Protein AF-0000000072757453 (afdb_homodimer)

InterPro domains:
  IPR029068 Glyoxalase/Bleomycin resistance protein/Dihydroxybiphenyl dioxygenase [G3DSA:3.10.180.10] (38-145)
  IPR029068 Glyoxalase/Bleomycin resistance protein/Dihydroxybiphenyl dioxygenase [SSF54593] (41-144)
  IPR050383 Glyoxalase I/Fosfomycin Resistance Protein Families [PTHR21366] (39-145)

pLDDT: mean 74.34, std 18.68, range [25.33, 95.44]

Sequence (328 aa):
ISYKRDEFQLWENKGKFGFCSQLSYLHLYPSGRRKRIKKQLKDTTTFYSKILGMEVMTFEGDQKALCFGDQKFKLHKVGKESAPKATHLVPGSLDICLITKMHLEEMVQCLKAPLSLGFSRTGAKGPIMSIYLRDPDGNLTEVSQLYLLMMEVRFITSVVSHSVISYKRDEFQLWENKGKFGFCSQLSYLHLYPSGRRKRIKKQLKDTTTFYSKILGMEVMTFEGDQKALCFGDQKFKLHKVGKESAPKATHLVPGSLDICLITKMHLEEMVQCLKAPLSLGFSRTGAKGPIMSIYLRDPDGNLTEVSQLYLLMMEVRFITSVVSHSV

Secondary structure (DSSP, 8-state):
----HHHHHHHHTSPP---EEEEEEEEE-----GGGHHHHHHHHHHIIIIIT-PEEEE-GGG-EEEEETTEEEEE--TT-PPSS--S---TT--EEEEEESS-HHHHHHHH-STT---EEEEETTEEEEEEEEE-TT--EEEEEE-HHHHHHHHHHHHHHHHT-/----HHHHHHHHTSPP---EEEEEEEEE-----GGGHHHHHHHHHHIIIIIT-PEEEE-GGG-EEEEETTEEEEE--TT-PPSS--S---TT--EEEEEESS-HHHHHHHH-GGGEEEEEEEETTEEEEEEEEE-TT--EEEEEE-HHHHHHHHHHHHHHHHT-

Radius of gyration: 20.82 Å; Cα contacts (8 Å, |Δi|>4): 670; chains: 2; bounding box: 44×66×63 Å

Solvent-accessible surface area (backbone atoms only — not comparable to full-atom values): 17345 Å² total; per-residue (Å²): 130,76,75,56,71,68,57,57,60,60,42,69,78,42,74,64,60,28,41,32,41,41,70,38,35,37,60,40,44,49,47,58,56,84,89,40,30,63,57,36,46,51,49,41,51,44,47,44,27,25,54,31,34,26,42,82,43,74,47,82,92,75,36,37,31,40,36,31,70,81,29,32,38,38,51,39,58,71,91,72,72,64,86,85,65,29,72,37,83,54,49,13,39,49,36,37,31,31,34,25,80,40,58,61,68,57,47,50,60,70,50,75,52,82,52,53,79,46,73,48,66,70,32,98,93,43,72,14,53,26,37,28,34,62,50,89,52,30,24,25,38,33,43,28,30,62,52,70,58,49,54,51,49,45,45,47,47,50,50,52,56,64,67,103,131,76,74,57,71,68,57,58,60,62,41,70,78,42,73,62,59,27,43,33,42,41,70,39,34,35,60,40,43,50,47,60,56,84,90,42,30,64,58,35,45,51,49,41,50,46,47,43,25,25,54,30,35,25,43,81,43,76,47,84,93,74,35,37,30,41,36,30,69,81,29,32,37,39,50,40,58,71,91,72,72,63,83,85,63,26,71,37,81,55,48,13,39,48,34,37,30,32,33,28,79,42,58,61,69,58,48,48,64,69,59,54,66,78,55,50,79,47,72,48,52,78,33,97,93,42,72,16,52,24,37,29,34,62,50,89,53,31,23,24,40,33,42,27,30,61,51,68,58,50,53,52,48,46,47,48,48,51,52,52,56,65,69,104

Nearest PDB structures (foldseek):
  3zw5-assembly1_B  TM=8.388E-01  e=2.416E-16  Homo sapiens
  3zw5-assembly1_A  TM=7.946E-01  e=1.645E-16  Homo sapiens
  3ey7-assembly1_B  TM=8.283E-01  e=4.592E-15  Vibrio cholerae
  3hnq-assembly1_A  TM=8.708E-01  e=2.939E-14  Salmonella enterica subsp. enterica serovar Typhimurium
  3ey8-assembly1_A  TM=8.177E-01  e=2.275E-14  Vibrio cholerae

Organism: Moschus moschiferus (NCBI:txid68415)

Foldseek 3Di:
DPPPPVVVVVCVPPDDDPPDDDAAEEEAEFDDDPVCRVVSVVQQCCCCCVLVNWDWDADPPRWIWTDDDRHIYTYDYPPPDDPDDDPDDAHQPAEEEEEDLDDVVVSCVVCVDPQWPDWAQDDPVGGWTWTWGAGPRNHIYIYTYDVVSVVVVCCVVVVVVVVD/DPPDPVVVVVCVPPDDDPPDDDAQEEEAEFDDDPVCRVVSVVQQCCCCCVLVNWDWDADPPRWIWTDDDRHIYTYDYPPPDDPDDDPDDAHQPAEEEEEDLDDVVVSCVVVPPPQWPDWAQDDPVGGWTWTWGAGPRNHIYIYTYDVVSVVVVCCVVVVVVVVD

Structure (mmCIF, N/CA/C/O backbone):
data_AF-0000000072757453-model_v1
#
loop_
_entity.id
_entity.type
_entity.pdbx_description
1 polymer 'Glyoxalase domain-containing protein 5'
#
loop_
_atom_site.group_PDB
_atom_site.id
_atom_site.type_symbol
_atom_site.label_atom_id
_atom_site.label_alt_id
_atom_site.label_comp_id
_atom_site.label_asym_id
_atom_site.label_entity_id
_atom_site.label_seq_id
_atom_site.pdbx_PDB_ins_code
_atom_site.Cartn_x
_atom_site.Cartn_y
_atom_site.Cartn_z
_atom_site.occupancy
_atom_site.B_iso_or_equiv
_atom_site.auth_seq_id
_atom_site.auth_comp_id
_atom_site.auth_asym_id
_atom_site.auth_atom_id
_atom_site.pdbx_PDB_model_num
ATOM 1 N N . ILE A 1 1 ? -9.938 19.188 -4.703 1 31.17 1 ILE A N 1
ATOM 2 C CA . ILE A 1 1 ? -9.555 20.203 -3.729 1 31.17 1 ILE A CA 1
ATOM 3 C C . ILE A 1 1 ? -8.031 20.281 -3.625 1 31.17 1 ILE A C 1
ATOM 5 O O . ILE A 1 1 ? -7.379 19.281 -3.297 1 31.17 1 ILE A O 1
ATOM 9 N N . SER A 1 2 ? -7.543 21.031 -4.488 1 34.59 2 SER A N 1
ATOM 10 C CA . SER A 1 2 ? -6.133 21.406 -4.469 1 34.59 2 SER A CA 1
ATOM 11 C C . SER A 1 2 ? -5.695 21.844 -3.076 1 34.59 2 SER A C 1
ATOM 13 O O . SER A 1 2 ? -6.363 22.672 -2.441 1 34.59 2 SER A O 1
ATOM 15 N N . TYR A 1 3 ? -5.055 21.016 -2.439 1 44.88 3 TYR A N 1
ATOM 16 C CA . TYR A 1 3 ? -4.492 21.453 -1.164 1 44.88 3 TYR A CA 1
ATOM 17 C C . TYR A 1 3 ? -3.898 22.844 -1.272 1 44.88 3 TYR A C 1
ATOM 19 O O . TYR A 1 3 ? -3.072 23.109 -2.15 1 44.88 3 TYR A O 1
ATOM 27 N N . LYS A 1 4 ? -4.707 23.75 -0.893 1 47.94 4 LYS A N 1
ATOM 28 C CA . LYS A 1 4 ? -4.082 25.062 -0.868 1 47.94 4 LYS A CA 1
ATOM 29 C C . LYS A 1 4 ? -2.807 25.047 -0.029 1 47.94 4 LYS A C 1
ATOM 31 O O . LYS A 1 4 ? -2.768 24.438 1.04 1 47.94 4 LYS A O 1
ATOM 36 N N . ARG A 1 5 ? -1.707 25.188 -0.605 1 49.06 5 ARG A N 1
ATOM 37 C CA . ARG A 1 5 ? -0.348 25.359 -0.103 1 49.06 5 ARG A CA 1
ATOM 38 C C . ARG A 1 5 ? -0.357 25.938 1.306 1 49.06 5 ARG A C 1
ATOM 40 O O . ARG A 1 5 ? 0.428 25.531 2.16 1 49.06 5 ARG A O 1
ATOM 47 N N . ASP A 1 6 ? -1.32 26.766 1.587 1 53.25 6 ASP A N 1
ATOM 48 C CA . ASP A 1 6 ? -1.337 27.547 2.82 1 53.25 6 ASP A CA 1
ATOM 49 C C . ASP A 1 6 ? -1.717 26.672 4.016 1 53.25 6 ASP A C 1
ATOM 51 O O . ASP A 1 6 ? -1.22 26.891 5.125 1 53.25 6 ASP A O 1
ATOM 55 N N . GLU A 1 7 ? -2.307 25.578 3.715 1 57.78 7 GLU A N 1
ATOM 56 C CA . GLU A 1 7 ? -2.797 24.797 4.84 1 57.78 7 GLU A CA 1
ATOM 57 C C . GLU A 1 7 ? -1.699 23.891 5.406 1 57.78 7 GLU A C 1
ATOM 59 O O . GLU A 1 7 ? -1.615 23.703 6.621 1 57.78 7 GLU A O 1
ATOM 64 N N . PHE A 1 8 ? -0.844 23.469 4.57 1 60.25 8 PHE A N 1
ATOM 65 C CA . PHE A 1 8 ? 0.207 22.609 5.094 1 60.25 8 PHE A CA 1
ATOM 66 C C . PHE A 1 8 ? 1.197 23.406 5.934 1 60.25 8 PHE A C 1
ATOM 68 O O . PHE A 1 8 ? 1.779 22.875 6.883 1 60.25 8 PHE A O 1
ATOM 75 N N . GLN A 1 9 ? 1.306 24.688 5.547 1 59.12 9 GLN A N 1
ATOM 76 C CA . GLN A 1 9 ? 2.174 25.531 6.348 1 59.12 9 GLN A CA 1
ATOM 77 C C . GLN A 1 9 ? 1.681 25.625 7.789 1 59.12 9 GLN A C 1
ATOM 79 O O . GLN A 1 9 ? 2.482 25.734 8.719 1 59.12 9 GLN A O 1
ATOM 84 N N . LEU A 1 10 ? 0.375 25.516 7.887 1 64 10 LEU A N 1
ATOM 85 C CA . LEU A 1 10 ? -0.205 25.578 9.227 1 64 10 LEU A CA 1
ATOM 86 C C . LEU A 1 10 ? 0.199 24.375 10.055 1 64 10 LEU A C 1
ATOM 88 O O . LEU A 1 10 ? 0.377 24.469 11.266 1 64 10 LEU A O 1
ATOM 92 N N . TRP A 1 11 ? 0.557 23.266 9.32 1 66.25 11 TRP A N 1
ATOM 93 C CA . TRP A 1 11 ? 0.827 22.062 10.094 1 66.25 11 TRP A CA 1
ATOM 94 C C . TRP A 1 11 ? 2.314 21.938 10.406 1 66.25 11 TRP A C 1
ATOM 96 O O . TRP A 1 11 ? 2.705 21.203 11.32 1 66.25 11 TRP A O 1
ATOM 106 N N . GLU A 1 12 ? 3.025 22.625 9.711 1 65.69 12 GLU A N 1
ATOM 107 C CA . GLU A 1 12 ? 4.465 22.562 9.945 1 65.69 12 GLU A CA 1
ATOM 108 C C . GLU A 1 12 ? 4.812 22.969 11.367 1 65.69 12 GLU A C 1
ATOM 110 O O . GLU A 1 12 ? 5.738 22.422 11.969 1 65.69 12 GLU A O 1
ATOM 115 N N . ASN A 1 13 ? 3.975 23.812 11.844 1 66.25 13 ASN A N 1
ATOM 116 C CA . ASN A 1 13 ? 4.293 24.359 13.164 1 66.25 13 ASN A CA 1
ATOM 117 C C . ASN A 1 13 ? 3.459 23.688 14.258 1 66.25 13 ASN A C 1
ATOM 119 O O . ASN A 1 13 ? 3.545 24.078 15.422 1 66.25 13 ASN A O 1
ATOM 123 N N . LYS A 1 14 ? 2.738 22.688 13.75 1 68.38 14 LYS A N 1
ATOM 124 C CA . LYS A 1 14 ? 1.903 22 14.727 1 68.38 14 LYS A CA 1
ATOM 125 C C . LYS A 1 14 ? 2.549 20.688 15.172 1 68.38 14 LYS A C 1
ATOM 127 O O . LYS A 1 14 ? 3.428 20.156 14.492 1 68.38 14 LYS A O 1
ATOM 132 N N . GLY A 1 15 ? 2.312 20.203 16.422 1 70.44 15 GLY A N 1
ATOM 133 C CA . GLY A 1 15 ? 2.773 18.906 16.906 1 70.44 15 GLY A CA 1
ATOM 134 C C . GLY A 1 15 ? 2.166 17.734 16.156 1 70.44 15 GLY A C 1
ATOM 135 O O . GLY A 1 15 ? 1.193 17.906 15.422 1 70.44 15 GLY A O 1
ATOM 136 N N . LYS A 1 16 ? 2.775 16.641 16.188 1 74.75 16 LYS A N 1
ATOM 137 C CA . LYS A 1 16 ? 2.256 15.414 15.602 1 74.75 16 LYS A CA 1
ATOM 138 C C . LYS A 1 16 ? 0.967 14.977 16.281 1 74.75 16 LYS A C 1
ATOM 140 O O . LYS A 1 16 ? 0.833 15.102 17.5 1 74.75 16 LYS A O 1
ATOM 145 N N . PHE A 1 17 ? -0.046 14.547 15.406 1 68.38 17 PHE A N 1
ATOM 146 C CA . PHE A 1 17 ? -1.248 14.125 16.109 1 68.38 17 PHE A CA 1
ATOM 147 C C . PHE A 1 17 ? -1.782 12.812 15.547 1 68.38 17 PHE A C 1
ATOM 149 O O . PHE A 1 17 ? -2.484 12.07 16.234 1 68.38 17 PHE A O 1
ATOM 156 N N . GLY A 1 18 ? -1.647 12.336 14.188 1 74.62 18 GLY A N 1
ATOM 157 C CA . GLY A 1 18 ? -2.322 11.188 13.609 1 74.62 18 GLY A CA 1
ATOM 158 C C . GLY A 1 18 ? -1.656 9.867 13.961 1 74.62 18 GLY A C 1
ATOM 159 O O . GLY A 1 18 ? -2.082 8.805 13.492 1 74.62 18 GLY A O 1
ATOM 160 N N . PHE A 1 19 ? -1.226 9.516 15.023 1 83.06 19 PHE A N 1
ATOM 161 C CA . PHE A 1 19 ? -0.485 8.352 15.492 1 83.06 19 PHE A CA 1
ATOM 162 C C . PHE A 1 19 ? -0.922 7.098 14.75 1 83.06 19 PHE A C 1
ATOM 164 O O . PHE A 1 19 ? -1.331 6.113 15.367 1 83.06 19 PHE A O 1
ATOM 171 N N . CYS A 1 20 ? -0.83 7.164 13.453 1 86.5 20 CYS A N 1
ATOM 172 C CA . CYS A 1 20 ? -1.126 5.961 12.68 1 86.5 20 CYS A CA 1
ATOM 173 C C . CYS A 1 20 ? -0.062 4.895 12.906 1 86.5 20 CYS A C 1
ATOM 175 O O . CYS A 1 20 ? 1.135 5.184 12.867 1 86.5 20 CYS A O 1
ATOM 177 N N . SER A 1 21 ? -0.575 3.646 13.117 1 85.25 21 SER A N 1
ATOM 178 C CA . SER A 1 21 ? 0.378 2.643 13.578 1 85.25 21 SER A CA 1
ATOM 179 C C . SER A 1 21 ? 0.338 1.398 12.695 1 85.25 21 SER A C 1
ATOM 181 O O . SER A 1 21 ? 1.196 0.521 12.812 1 85.25 21 SER A 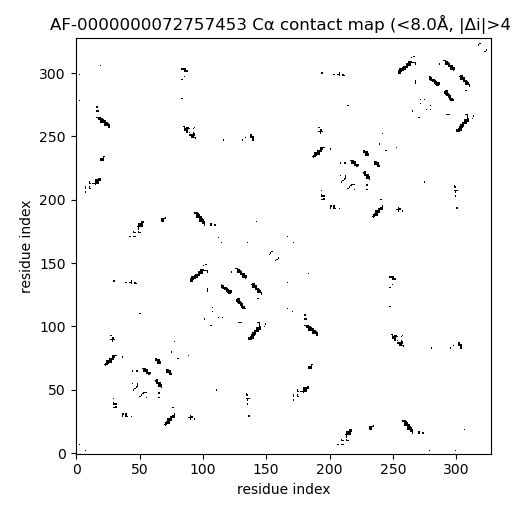O 1
ATOM 183 N N . GLN A 1 22 ? -0.682 1.332 11.82 1 86.75 22 GLN A N 1
ATOM 184 C CA . GLN A 1 22 ? -0.806 0.101 11.047 1 86.75 22 GLN A CA 1
ATOM 185 C C . GLN A 1 22 ? -1.565 0.342 9.75 1 86.75 22 GLN A C 1
ATOM 187 O O . GLN A 1 22 ? -2.559 1.071 9.727 1 86.75 22 GLN A O 1
ATOM 192 N N . LEU A 1 23 ? -1.021 -0.212 8.734 1 89.19 23 LEU A N 1
ATOM 193 C CA . LEU A 1 23 ? -1.803 -0.292 7.5 1 89.19 23 LEU A CA 1
ATOM 194 C C . LEU A 1 23 ? -2.848 -1.398 7.59 1 89.19 23 LEU A C 1
ATOM 196 O O . LEU A 1 23 ? -2.512 -2.555 7.863 1 89.19 23 LEU A O 1
ATOM 200 N N . SER A 1 24 ? -4.082 -1.042 7.438 1 86.69 24 SER A N 1
ATOM 201 C CA . SER A 1 24 ? -5.164 -2.018 7.508 1 86.69 24 SER A CA 1
ATOM 202 C C . SER A 1 24 ? -5.445 -2.637 6.145 1 86.69 24 SER A C 1
ATOM 204 O O . SER A 1 24 ? -5.484 -3.861 6.008 1 86.69 24 SER A O 1
ATOM 206 N N . TYR A 1 25 ? -5.656 -1.779 5.23 1 90.75 25 TYR A N 1
ATOM 207 C CA . TYR A 1 25 ? -5.848 -2.334 3.895 1 90.75 25 TYR A CA 1
ATOM 208 C C . TYR A 1 25 ? -5.422 -1.336 2.824 1 90.75 25 TYR A C 1
ATOM 210 O O . TYR A 1 25 ? -5.246 -0.149 3.107 1 90.75 25 TYR A O 1
ATOM 218 N N . LEU A 1 26 ? -5.105 -1.833 1.63 1 92.69 26 LEU A N 1
ATOM 219 C CA . LEU A 1 26 ? -4.914 -1.034 0.424 1 92.69 26 LEU A CA 1
ATOM 220 C C . LEU A 1 26 ? -5.781 -1.556 -0.716 1 92.69 26 LEU A C 1
ATOM 222 O O . LEU A 1 26 ? -6.199 -2.715 -0.703 1 92.69 26 LEU A O 1
ATOM 226 N N . HIS A 1 27 ? -6.121 -0.622 -1.606 1 90.06 27 HIS A N 1
ATOM 227 C CA . HIS A 1 27 ? -6.945 -0.989 -2.752 1 90.06 27 HIS A CA 1
ATOM 228 C C . HIS A 1 27 ? -6.086 -1.396 -3.943 1 90.06 27 HIS A C 1
ATOM 230 O O . HIS A 1 27 ? -5.117 -0.708 -4.281 1 90.06 27 HIS A O 1
ATOM 236 N N . LEU A 1 28 ? -6.379 -2.533 -4.48 1 91.19 28 LEU A N 1
ATOM 237 C CA . LEU A 1 28 ? -5.812 -3.004 -5.738 1 91.19 28 LEU A CA 1
ATOM 238 C C . LEU A 1 28 ? -6.832 -2.908 -6.863 1 91.19 28 LEU A C 1
ATOM 240 O O . LEU A 1 28 ? -8.008 -3.242 -6.676 1 91.19 28 LEU A O 1
ATOM 244 N N . TYR A 1 29 ? -6.367 -2.449 -8.023 1 85.88 29 TYR A N 1
ATOM 245 C CA . TYR A 1 29 ? -7.254 -2.254 -9.164 1 85.88 29 TYR A CA 1
ATOM 246 C C . TYR A 1 29 ? -6.863 -3.168 -10.32 1 85.88 29 TYR A C 1
ATOM 248 O O . TYR A 1 29 ? -6.016 -2.812 -11.141 1 85.88 29 TYR A O 1
ATOM 256 N N . PRO A 1 30 ? -7.48 -4.348 -10.375 1 80.88 30 PRO A N 1
ATOM 257 C CA . PRO A 1 30 ? -7.215 -5.199 -11.539 1 80.88 30 PRO A CA 1
ATOM 258 C C . PRO A 1 30 ? -7.684 -4.566 -12.844 1 80.88 30 PRO A C 1
ATOM 260 O O . PRO A 1 30 ? -8.727 -3.904 -12.875 1 80.88 30 PRO A O 1
ATOM 263 N N . SER A 1 31 ? -6.84 -4.766 -13.789 1 72.44 31 SER A N 1
ATOM 264 C CA . SER A 1 31 ? -7.125 -4.195 -15.102 1 72.44 31 SER A CA 1
ATOM 265 C C . SER A 1 31 ? -8.188 -5.008 -15.836 1 72.44 31 SER A C 1
ATOM 267 O O . SER A 1 31 ? -8.562 -6.094 -15.391 1 72.44 31 SER A O 1
ATOM 269 N N . GLY A 1 32 ? -8.742 -4.426 -16.906 1 67.44 32 GLY A N 1
ATOM 270 C CA . GLY A 1 32 ? -9.531 -5.242 -17.812 1 67.44 32 GLY A CA 1
ATOM 271 C C . GLY A 1 32 ? -10.75 -4.523 -18.359 1 67.44 32 GLY A C 1
ATOM 272 O O . GLY A 1 32 ? -11.391 -3.746 -17.641 1 67.44 32 GLY A O 1
ATOM 273 N N . ARG A 1 33 ? -10.773 -4.582 -19.578 1 62.69 33 ARG A N 1
ATOM 274 C CA . ARG A 1 33 ? -12.016 -4.176 -20.219 1 62.69 33 ARG A CA 1
ATOM 275 C C . ARG A 1 33 ? -13.18 -5.062 -19.781 1 62.69 33 ARG A C 1
ATOM 277 O O . ARG A 1 33 ? -12.969 -6.184 -19.328 1 62.69 33 ARG A O 1
ATOM 284 N N . ARG A 1 34 ? -14.289 -4.527 -19.875 1 60.25 34 ARG A N 1
ATOM 285 C CA . ARG A 1 34 ? -15.547 -5.168 -19.516 1 60.25 34 ARG A CA 1
ATOM 286 C C . ARG A 1 34 ? -15.477 -6.676 -19.703 1 60.25 34 ARG A C 1
ATOM 288 O O . ARG A 1 34 ? -15.75 -7.438 -18.766 1 60.25 34 ARG A O 1
ATOM 295 N N . LYS A 1 35 ? -15.047 -7.156 -20.859 1 63.53 35 LYS A N 1
ATOM 296 C CA . LYS A 1 35 ? -15.18 -8.578 -21.156 1 63.53 35 LYS A CA 1
ATOM 297 C C . LYS A 1 35 ? -14.039 -9.383 -20.531 1 63.53 35 LYS A C 1
ATOM 299 O O . LYS A 1 35 ? -14.172 -10.586 -20.312 1 63.53 35 LYS A O 1
ATOM 304 N N . ARG A 1 36 ? -12.977 -8.734 -20.016 1 76.5 36 ARG A N 1
ATOM 305 C CA . ARG A 1 36 ? -11.805 -9.461 -19.531 1 76.5 36 ARG A CA 1
ATOM 306 C C . ARG A 1 36 ? -11.594 -9.25 -18.047 1 76.5 36 ARG A C 1
ATOM 308 O O . ARG A 1 36 ? -10.695 -9.844 -17.438 1 76.5 36 ARG A O 1
ATOM 315 N N . ILE A 1 37 ? -12.562 -8.5 -17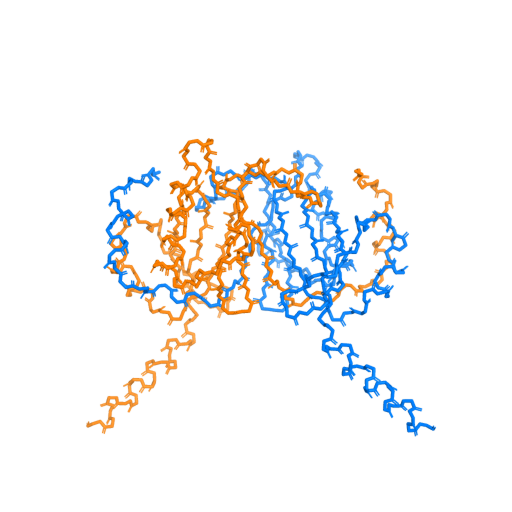.469 1 76.56 37 ILE A N 1
ATOM 316 C CA . ILE A 1 37 ? -12.367 -8.125 -16.062 1 76.56 37 ILE A CA 1
ATOM 317 C C . ILE A 1 37 ? -12.484 -9.359 -15.18 1 76.56 37 ILE A C 1
ATOM 319 O O . ILE A 1 37 ? -11.742 -9.508 -14.203 1 76.56 37 ILE A O 1
ATOM 323 N N . LYS A 1 38 ? -13.367 -10.211 -15.547 1 78.62 38 LYS A N 1
ATOM 324 C CA . LYS A 1 38 ? -13.547 -11.422 -14.75 1 78.62 38 LYS A CA 1
ATOM 325 C C . LYS A 1 38 ? -12.297 -12.297 -14.789 1 78.62 38 LYS A C 1
ATOM 327 O O . LYS A 1 38 ? -11.867 -12.82 -13.766 1 78.62 38 LYS A O 1
ATOM 332 N N . LYS A 1 39 ? -11.828 -12.43 -15.93 1 80.56 39 LYS A N 1
ATOM 333 C CA . LYS A 1 39 ? -10.617 -13.227 -16.078 1 80.56 39 LYS A CA 1
ATOM 334 C C . LYS A 1 39 ? -9.445 -12.578 -15.344 1 80.56 39 LYS A C 1
ATOM 336 O O . LYS A 1 39 ? -8.648 -13.266 -14.703 1 80.56 39 LYS A O 1
ATOM 341 N N . GLN A 1 40 ? -9.398 -1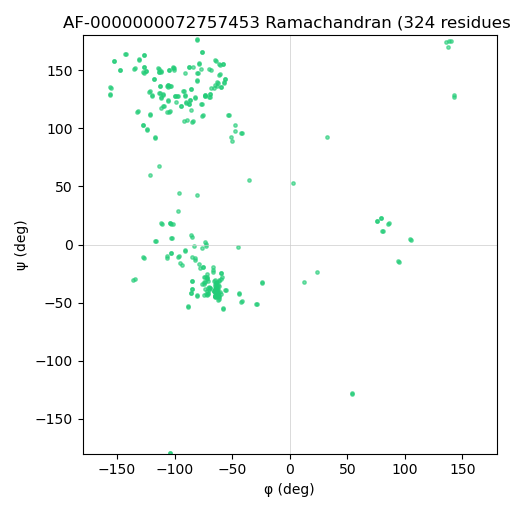1.32 -15.422 1 85.62 40 GLN A N 1
ATOM 342 C CA . GLN A 1 40 ? -8.32 -10.609 -14.742 1 85.62 40 GLN A CA 1
ATOM 343 C C . GLN A 1 40 ? -8.422 -10.766 -13.234 1 85.62 40 GLN A C 1
ATOM 345 O O . GLN A 1 40 ? -7.41 -10.961 -12.555 1 85.62 40 GLN A O 1
ATOM 350 N N . LEU A 1 41 ? -9.641 -10.742 -12.812 1 88.44 41 LEU A N 1
ATOM 351 C CA . LEU A 1 41 ? -9.859 -10.922 -11.375 1 88.44 41 LEU A CA 1
ATOM 352 C C . LEU A 1 41 ? -9.461 -12.32 -10.938 1 88.44 41 LEU A C 1
ATOM 354 O O . LEU A 1 41 ? -8.859 -12.5 -9.875 1 88.44 41 LEU A O 1
ATOM 358 N N . LYS A 1 42 ? -9.773 -13.25 -11.742 1 87.5 42 LYS A N 1
ATOM 359 C CA . LYS A 1 42 ? -9.398 -14.633 -11.445 1 87.5 42 LYS A CA 1
ATOM 360 C C . LYS A 1 42 ? -7.879 -14.797 -11.438 1 87.5 42 LYS A C 1
ATOM 362 O O . LYS A 1 42 ? -7.324 -15.453 -10.555 1 87.5 42 LYS A O 1
ATOM 367 N N . ASP A 1 43 ? -7.238 -14.258 -12.367 1 88.19 43 ASP A N 1
ATOM 368 C CA . ASP A 1 43 ? -5.781 -14.32 -12.43 1 88.19 43 ASP A CA 1
ATOM 369 C C . ASP A 1 43 ? -5.148 -13.656 -11.211 1 88.19 43 ASP A C 1
ATOM 371 O O . ASP A 1 43 ? -4.199 -14.188 -10.633 1 88.19 43 ASP A O 1
ATOM 375 N N . THR A 1 44 ? -5.664 -12.539 -10.898 1 91.31 44 THR A N 1
ATOM 376 C CA . THR A 1 44 ? -5.152 -11.805 -9.742 1 91.31 44 THR A CA 1
ATOM 377 C C . THR A 1 44 ? -5.34 -12.609 -8.461 1 91.31 44 THR A C 1
ATOM 379 O O . THR A 1 44 ? -4.398 -12.773 -7.684 1 91.31 44 THR A O 1
ATOM 382 N N . THR A 1 45 ? -6.504 -13.141 -8.273 1 91.94 45 THR A N 1
ATOM 383 C CA . THR A 1 45 ? -6.773 -13.898 -7.055 1 91.94 45 THR A CA 1
ATOM 384 C C . THR A 1 45 ? -5.914 -15.156 -7.004 1 91.94 45 THR A C 1
ATOM 386 O O . THR A 1 45 ? -5.438 -15.547 -5.934 1 91.94 45 THR A O 1
ATOM 389 N N . THR A 1 46 ? -5.676 -15.773 -8.102 1 88.25 46 THR A N 1
ATOM 390 C CA . THR A 1 46 ? -4.828 -16.953 -8.164 1 88.25 46 THR A CA 1
ATOM 391 C C . THR A 1 46 ? -3.389 -16.609 -7.797 1 88.25 46 THR A C 1
ATOM 393 O O . THR A 1 46 ? -2.76 -17.312 -7 1 88.25 46 THR A O 1
ATOM 396 N N . PHE A 1 47 ? -2.91 -15.578 -8.297 1 88.88 47 PHE A N 1
ATOM 397 C CA . PHE A 1 47 ? -1.554 -15.133 -8.008 1 88.88 47 PHE A CA 1
ATOM 398 C C . PHE A 1 47 ? -1.361 -14.914 -6.512 1 88.88 47 PHE A C 1
ATOM 400 O O . PHE A 1 47 ? -0.447 -15.477 -5.91 1 88.88 47 PHE A O 1
ATOM 407 N N . TYR A 1 48 ? -2.176 -14.125 -5.961 1 93.75 48 TYR A N 1
ATOM 408 C CA . TYR A 1 48 ? -1.974 -13.719 -4.574 1 93.75 48 TYR A CA 1
ATOM 409 C C . TYR A 1 48 ? -2.318 -14.852 -3.617 1 93.75 48 TYR A C 1
ATOM 411 O O . TYR A 1 48 ? -1.706 -14.984 -2.555 1 93.75 48 TYR A O 1
ATOM 419 N N . SER A 1 49 ? -3.297 -15.695 -3.971 1 92.38 49 SER A N 1
ATOM 420 C CA . SER A 1 49 ? -3.678 -16.781 -3.068 1 92.38 49 SER A CA 1
ATOM 421 C C . SER A 1 49 ? -2.723 -17.969 -3.189 1 92.38 49 SER A C 1
ATOM 423 O O . SER A 1 49 ? -2.23 -18.469 -2.182 1 92.38 49 SER A O 1
ATOM 425 N N . LYS A 1 50 ? -2.371 -18.344 -4.395 1 88.38 50 LYS A N 1
ATOM 426 C CA . LYS A 1 50 ? -1.582 -19.562 -4.59 1 88.38 50 LYS A CA 1
ATOM 427 C C . LYS A 1 50 ? -0.09 -19.266 -4.438 1 88.38 50 LYS A C 1
ATOM 429 O O . LYS A 1 50 ? 0.626 -20.016 -3.77 1 88.38 50 LYS A O 1
ATOM 434 N N . ILE A 1 51 ? 0.327 -18.219 -4.961 1 85.56 51 ILE A N 1
ATOM 435 C CA . ILE A 1 51 ? 1.758 -17.938 -4.969 1 85.56 51 ILE A CA 1
ATOM 436 C C . ILE A 1 51 ? 2.158 -17.266 -3.656 1 85.56 51 ILE A C 1
ATOM 438 O O . ILE A 1 51 ? 3.207 -17.578 -3.09 1 85.56 51 ILE A O 1
ATOM 442 N N . LEU A 1 52 ? 1.31 -16.406 -3.178 1 91 52 LEU A N 1
ATOM 443 C CA . LEU A 1 52 ? 1.722 -15.625 -2.018 1 91 52 LEU A CA 1
ATOM 444 C C . LEU A 1 52 ? 1.006 -16.094 -0.758 1 91 52 LEU A C 1
ATOM 446 O O . LEU A 1 52 ? 1.318 -15.648 0.347 1 91 52 LEU A O 1
ATOM 450 N N . GLY A 1 53 ? 0.014 -16.938 -0.895 1 91.75 53 GLY A N 1
ATOM 451 C CA . GLY A 1 53 ? -0.584 -17.625 0.24 1 91.75 53 GLY A CA 1
ATOM 452 C C . GLY A 1 53 ? -1.665 -16.812 0.926 1 91.75 53 GLY A C 1
ATOM 453 O O . GLY A 1 53 ? -2.027 -17.094 2.07 1 91.75 53 GLY A O 1
ATOM 454 N N . MET A 1 54 ? -2.191 -15.812 0.283 1 93.25 54 MET A N 1
ATOM 455 C CA . MET A 1 54 ? -3.238 -14.992 0.886 1 93.25 54 MET A CA 1
ATOM 456 C C . MET A 1 54 ? -4.59 -15.695 0.814 1 93.25 54 MET A C 1
ATOM 458 O O . MET A 1 54 ? -4.797 -16.578 -0.027 1 93.25 54 MET A O 1
ATOM 462 N N . GLU A 1 55 ? -5.461 -15.312 1.711 1 94.44 55 GLU A N 1
ATOM 463 C CA . GLU A 1 55 ? -6.82 -15.836 1.719 1 94.44 55 GLU A CA 1
ATOM 464 C C . GLU A 1 55 ? -7.766 -14.938 0.923 1 94.44 55 GLU A C 1
ATOM 466 O O . GLU A 1 55 ? -7.797 -13.727 1.131 1 94.44 55 GLU A O 1
ATOM 471 N N . VAL A 1 56 ? -8.57 -15.586 0.033 1 94.19 56 VAL A N 1
ATOM 472 C CA . VAL A 1 56 ? -9.562 -14.844 -0.733 1 94.19 56 VAL A CA 1
ATOM 473 C C . VAL A 1 56 ? -10.867 -14.742 0.064 1 94.19 56 VAL A C 1
ATOM 475 O O . VAL A 1 56 ? -11.43 -15.766 0.465 1 94.19 56 VAL A O 1
ATOM 478 N N . MET A 1 57 ? -11.273 -13.555 0.317 1 94.5 57 MET A N 1
ATOM 479 C CA . MET A 1 57 ? -12.555 -13.297 0.963 1 94.5 57 MET A CA 1
ATOM 480 C C . MET A 1 57 ? -13.523 -12.617 0.003 1 94.5 57 MET A C 1
ATOM 482 O O . MET A 1 57 ? -13.133 -11.727 -0.75 1 94.5 57 MET A O 1
ATOM 486 N N . THR A 1 58 ? -14.742 -13.055 -0.011 1 91.56 58 THR A N 1
ATOM 487 C CA . THR A 1 58 ? -15.789 -12.438 -0.828 1 91.56 58 THR A CA 1
ATOM 488 C C . THR A 1 58 ? -16.828 -11.742 0.05 1 91.56 58 THR A C 1
ATOM 490 O O . THR A 1 58 ? -17.328 -12.336 1.009 1 91.56 58 THR A O 1
ATOM 493 N N . PHE A 1 59 ? -17 -10.523 -0.284 1 85 59 PHE A N 1
ATOM 494 C CA . PHE A 1 59 ? -17.969 -9.711 0.444 1 85 59 PHE A CA 1
ATOM 495 C C . PHE A 1 59 ? -19.234 -9.531 -0.37 1 85 59 PHE A C 1
ATOM 497 O O . PHE A 1 59 ? -19.391 -10.133 -1.437 1 85 59 PHE A O 1
ATOM 504 N N . GLU A 1 60 ? -20.125 -8.812 0.216 1 80.56 60 GLU A N 1
ATOM 505 C CA . GLU A 1 60 ? -21.391 -8.547 -0.473 1 80.56 60 GLU A CA 1
ATOM 506 C C . GLU A 1 60 ? -21.141 -7.879 -1.825 1 80.56 60 GLU A C 1
ATOM 508 O O . GLU A 1 60 ? -20.234 -7.051 -1.964 1 80.56 60 GLU A O 1
ATOM 513 N N . GLY A 1 61 ? -21.922 -8.289 -2.895 1 79 61 GLY A N 1
ATOM 514 C CA . GLY A 1 61 ? -21.797 -7.688 -4.211 1 79 61 GLY A CA 1
ATOM 515 C C . GLY A 1 61 ? -20.625 -8.219 -5.012 1 79 61 GLY A C 1
ATOM 516 O O . GLY A 1 61 ? -20.109 -7.535 -5.902 1 79 61 GLY A O 1
ATOM 517 N N . ASP A 1 62 ? -20.062 -9.258 -4.539 1 81.19 62 ASP A N 1
ATOM 518 C CA . ASP A 1 62 ? -18.984 -9.961 -5.234 1 81.19 62 ASP A CA 1
ATOM 519 C C . ASP A 1 62 ? -17.672 -9.195 -5.113 1 81.19 62 ASP A C 1
ATOM 521 O O . ASP A 1 62 ? -16.797 -9.32 -5.973 1 81.19 62 ASP A O 1
ATOM 525 N N . GLN A 1 63 ? -17.672 -8.336 -4.086 1 85.81 63 GLN A N 1
ATOM 526 C CA . GLN A 1 63 ? -16.406 -7.668 -3.789 1 85.81 63 GLN A CA 1
ATOM 527 C C . GLN A 1 63 ? -15.422 -8.625 -3.129 1 85.81 63 GLN A C 1
ATOM 529 O O . GLN A 1 63 ? -15.789 -9.367 -2.213 1 85.81 63 GLN A O 1
ATOM 534 N N . LYS A 1 64 ? -14.227 -8.68 -3.672 1 91.62 64 LYS A N 1
ATOM 535 C CA . LYS A 1 64 ? -13.234 -9.617 -3.143 1 91.62 64 LYS A CA 1
ATOM 536 C C . LYS A 1 64 ? -12.086 -8.867 -2.465 1 91.6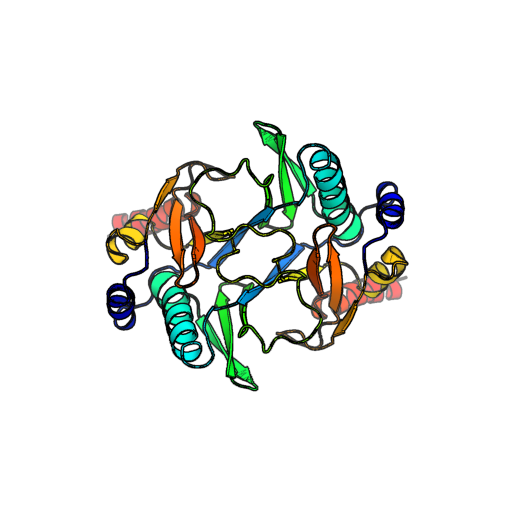2 64 LYS A C 1
ATOM 538 O O . LYS A 1 64 ? -11.789 -7.723 -2.812 1 91.62 64 LYS A O 1
ATOM 543 N N . ALA A 1 65 ? -11.586 -9.578 -1.48 1 94.06 65 ALA A N 1
ATOM 544 C CA . ALA A 1 65 ? -10.375 -9.102 -0.819 1 94.06 65 ALA A CA 1
ATOM 545 C C . ALA A 1 65 ? -9.383 -10.234 -0.613 1 94.06 65 ALA A C 1
ATOM 547 O O . ALA A 1 65 ? -9.758 -11.414 -0.6 1 94.06 65 ALA A O 1
ATOM 548 N N . LEU A 1 66 ? -8.125 -9.875 -0.595 1 95.19 66 LEU A N 1
ATOM 549 C CA . LEU A 1 66 ? -7.027 -10.781 -0.267 1 95.19 66 LEU A CA 1
ATOM 550 C C . LEU A 1 66 ? -6.508 -10.516 1.142 1 95.19 66 LEU A C 1
ATOM 552 O O . LEU A 1 66 ? -5.922 -9.461 1.404 1 95.19 66 LEU A O 1
ATOM 556 N N . CYS A 1 67 ? -6.672 -11.484 2.039 1 94.44 67 CYS A N 1
ATOM 557 C CA . CYS A 1 67 ? -6.359 -11.281 3.451 1 94.44 67 CYS A CA 1
ATOM 558 C C . CYS A 1 67 ? -5.047 -11.961 3.82 1 94.44 67 CYS A C 1
ATOM 560 O O . CYS A 1 67 ? -4.797 -13.102 3.412 1 94.44 67 CYS A O 1
ATOM 562 N N . PHE A 1 68 ? -4.238 -11.297 4.566 1 91.62 68 PHE A N 1
ATOM 563 C CA . PHE A 1 68 ? -2.973 -11.812 5.078 1 91.62 68 PHE A CA 1
ATOM 564 C C . PHE A 1 68 ? -2.553 -11.07 6.34 1 91.62 68 PHE A C 1
ATOM 566 O O . PHE A 1 68 ? -2.566 -9.836 6.371 1 91.62 68 PHE A O 1
ATOM 573 N N . GLY A 1 69 ? -2.211 -11.828 7.414 1 90.19 69 GLY A N 1
ATOM 574 C CA . GLY A 1 69 ? -1.974 -11.172 8.688 1 90.19 69 GLY A CA 1
ATOM 575 C C . GLY A 1 69 ? -3.125 -10.289 9.133 1 90.19 69 GLY A C 1
ATOM 576 O O . GLY A 1 69 ? -4.273 -10.734 9.172 1 90.19 69 GLY A O 1
ATOM 577 N N . ASP A 1 70 ? -2.781 -9.039 9.453 1 87.88 70 ASP A N 1
ATOM 578 C CA . ASP A 1 70 ? -3.795 -8.086 9.891 1 87.88 70 ASP A CA 1
ATOM 579 C C . ASP A 1 70 ? -4.129 -7.09 8.781 1 87.88 70 ASP A C 1
ATOM 581 O O . ASP A 1 70 ? -4.664 -6.016 9.047 1 87.88 70 ASP A O 1
ATOM 585 N N . GLN A 1 71 ? -3.768 -7.508 7.609 1 92.56 71 GLN A N 1
ATOM 586 C CA . GLN A 1 71 ? -3.975 -6.594 6.488 1 92.56 71 GLN A CA 1
ATOM 587 C C . GLN A 1 71 ? -4.762 -7.266 5.367 1 92.56 71 GLN A C 1
ATOM 589 O O . GLN A 1 71 ? -4.953 -8.484 5.383 1 92.56 71 GLN A O 1
ATOM 594 N N . LYS A 1 72 ? -5.289 -6.477 4.484 1 94.31 72 LYS A N 1
ATOM 595 C CA . LYS A 1 72 ? -5.922 -7.035 3.295 1 94.31 72 LYS A CA 1
ATOM 596 C C . LYS A 1 72 ? -5.758 -6.109 2.096 1 94.31 72 LYS A C 1
ATOM 598 O O . LYS A 1 72 ? -5.551 -4.906 2.258 1 94.31 72 LYS A O 1
ATOM 603 N N . PHE A 1 73 ? -5.715 -6.676 0.922 1 95.44 73 PHE A N 1
ATOM 604 C CA . PHE A 1 73 ? -5.902 -5.961 -0.335 1 95.44 73 PHE A CA 1
ATOM 605 C C . PHE A 1 73 ? -7.352 -6.039 -0.793 1 95.44 73 PHE A C 1
ATOM 607 O O . PHE A 1 73 ? -7.883 -7.129 -1.012 1 95.44 73 PHE A O 1
ATOM 614 N N . LYS A 1 74 ? -8 -4.883 -0.917 1 92.25 74 LYS A N 1
ATOM 615 C CA . LYS A 1 74 ? -9.344 -4.848 -1.492 1 92.25 74 LYS A CA 1
ATOM 616 C C . LYS A 1 74 ? -9.289 -4.746 -3.014 1 92.25 74 LYS A C 1
ATOM 618 O O . LYS A 1 74 ? -8.594 -3.883 -3.559 1 92.25 74 LYS A O 1
ATOM 623 N N . LEU A 1 75 ? -9.922 -5.66 -3.645 1 92.62 75 LEU A N 1
ATOM 624 C CA . LEU A 1 75 ? -9.922 -5.676 -5.102 1 92.62 75 LEU A CA 1
ATOM 625 C C . LEU A 1 75 ? -11.094 -4.875 -5.656 1 92.62 75 LEU A C 1
ATOM 627 O O . LEU A 1 75 ? -12.25 -5.141 -5.316 1 92.62 75 LEU A O 1
ATOM 631 N N . HIS A 1 76 ? -10.758 -3.883 -6.457 1 86.38 76 HIS A N 1
ATOM 632 C CA . HIS A 1 76 ? -11.789 -3.043 -7.062 1 86.38 76 HIS A CA 1
ATOM 633 C C . HIS A 1 76 ? -11.695 -3.078 -8.586 1 86.38 76 HIS A C 1
ATOM 635 O O . HIS A 1 76 ? -10.602 -3 -9.148 1 86.38 76 HIS A O 1
ATOM 641 N N . LY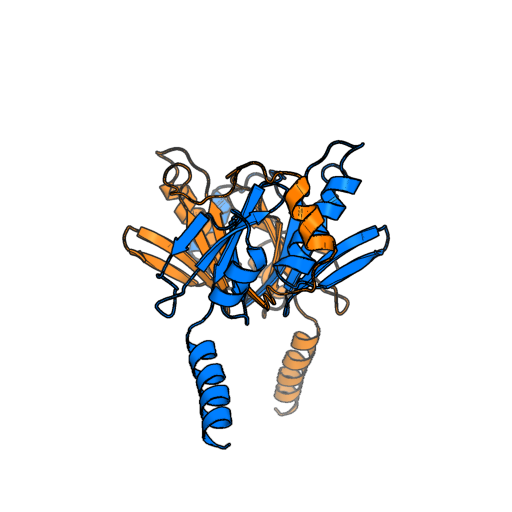S A 1 77 ? -12.891 -3.291 -9.086 1 77.94 77 LYS A N 1
ATOM 642 C CA . LYS A 1 77 ? -12.961 -3.213 -10.539 1 77.94 77 LYS A CA 1
ATOM 643 C C . LYS A 1 77 ? -12.875 -1.767 -11.023 1 77.94 77 LYS A C 1
ATOM 645 O O . LYS A 1 77 ? -13.594 -0.898 -10.523 1 77.94 77 LYS A O 1
ATOM 650 N N . VAL A 1 78 ? -11.953 -1.55 -11.938 1 75.12 78 VAL A N 1
ATOM 651 C CA . VAL A 1 78 ? -11.812 -0.199 -12.477 1 75.12 78 VAL A CA 1
ATOM 652 C C . VAL A 1 78 ? -13.125 0.238 -13.125 1 75.12 78 VAL A C 1
ATOM 654 O O . VAL A 1 78 ? -13.742 -0.528 -13.867 1 75.12 78 VAL A O 1
ATOM 657 N N . GLY A 1 79 ? -13.547 1.446 -12.867 1 73.88 79 GLY A N 1
ATOM 658 C CA . GLY A 1 79 ? -14.766 1.987 -13.445 1 73.88 79 GLY A CA 1
ATOM 659 C C . GLY A 1 79 ? -15.977 1.813 -12.539 1 73.88 79 GLY A C 1
ATOM 660 O O . GLY A 1 79 ? -17.031 2.414 -12.781 1 73.88 79 GLY A O 1
ATOM 661 N N . LYS A 1 80 ? -15.922 1.007 -11.555 1 73 80 LYS A N 1
ATOM 662 C CA . LYS A 1 80 ? -17.031 0.79 -10.633 1 73 80 LYS A CA 1
ATOM 663 C C . LYS A 1 80 ? -16.719 1.344 -9.25 1 73 80 LYS A C 1
ATOM 665 O O . LYS A 1 80 ? -17.344 0.953 -8.266 1 73 80 LYS A O 1
ATOM 670 N N . GLU A 1 81 ? -15.688 2.229 -9.266 1 74.56 81 GLU A N 1
ATOM 671 C CA . GLU A 1 81 ? -15.273 2.752 -7.969 1 74.56 81 GLU A CA 1
ATOM 672 C C . GLU A 1 81 ? -16.188 3.877 -7.508 1 74.56 81 GLU A C 1
ATOM 674 O O . GLU A 1 81 ? -16.734 4.621 -8.328 1 74.56 81 GLU A O 1
ATOM 679 N N . SER A 1 82 ? -16.453 3.852 -6.203 1 76.75 82 SER A N 1
ATOM 680 C CA . SER A 1 82 ? -17.203 4.953 -5.605 1 76.75 82 SER A CA 1
ATOM 681 C C . SER A 1 82 ? -16.266 5.914 -4.871 1 76.75 82 SER A C 1
ATOM 683 O O . SER A 1 82 ? -15.172 5.531 -4.449 1 76.75 82 SER A O 1
ATOM 685 N N . ALA A 1 83 ? -16.656 7.191 -4.785 1 79.62 83 ALA A N 1
ATOM 686 C CA . ALA A 1 83 ? -15.906 8.164 -3.998 1 79.62 83 ALA A CA 1
ATOM 687 C C . ALA A 1 83 ? -16.016 7.867 -2.506 1 79.62 83 ALA A C 1
ATOM 689 O O . ALA A 1 83 ? -17.016 7.312 -2.051 1 79.62 83 ALA A O 1
ATOM 690 N N . PRO A 1 84 ? -14.945 8.258 -1.806 1 83.38 84 PRO A N 1
ATOM 691 C CA . PRO A 1 84 ? -13.688 8.875 -2.221 1 83.38 84 PRO A CA 1
ATOM 692 C C . PRO A 1 84 ? -12.688 7.852 -2.777 1 83.38 84 PRO A C 1
ATOM 694 O O . PRO A 1 84 ? -12.773 6.668 -2.449 1 83.38 84 PRO A O 1
ATOM 697 N N . LYS A 1 85 ? -11.875 8.336 -3.762 1 84.38 85 LYS A N 1
ATOM 698 C CA . LYS A 1 85 ? -10.844 7.492 -4.348 1 84.38 85 LYS A CA 1
ATOM 699 C C . LYS A 1 85 ? -9.578 8.297 -4.652 1 84.38 85 LYS A C 1
ATOM 701 O O . LYS A 1 85 ? -9.602 9.531 -4.609 1 84.38 85 LYS A O 1
ATOM 706 N N . ALA A 1 86 ? -8.539 7.602 -4.852 1 89.31 86 ALA A N 1
ATOM 707 C CA . ALA A 1 86 ? -7.297 8.242 -5.27 1 89.31 86 ALA A CA 1
ATOM 708 C C . ALA A 1 86 ? -7.488 9.016 -6.574 1 89.31 86 ALA A C 1
ATOM 710 O O . ALA A 1 86 ? -8.398 8.719 -7.348 1 89.31 86 ALA A O 1
ATOM 711 N N . THR A 1 87 ? -6.66 9.977 -6.773 1 89.25 87 THR A N 1
ATOM 712 C CA . THR A 1 87 ? -6.762 10.852 -7.938 1 89.25 87 THR A CA 1
ATOM 713 C C . THR A 1 87 ? -6.531 10.062 -9.227 1 89.25 87 THR A C 1
ATOM 715 O O . THR A 1 87 ? -7.215 10.281 -10.227 1 89.25 87 THR A O 1
ATOM 718 N N . HIS A 1 88 ? -5.551 9.141 -9.195 1 91.06 88 HIS A N 1
ATOM 719 C CA . HIS A 1 88 ? -5.219 8.344 -10.375 1 91.06 88 HIS A CA 1
ATOM 720 C C . HIS A 1 88 ? -5.305 6.852 -10.07 1 91.06 88 HIS A C 1
ATOM 722 O O . HIS A 1 88 ? -4.375 6.281 -9.492 1 91.06 88 HIS A O 1
ATOM 728 N N . LEU A 1 89 ? -6.398 6.293 -10.461 1 88.06 89 LEU A N 1
ATOM 729 C CA . LEU A 1 89 ? -6.539 4.848 -10.328 1 88.06 89 LEU A CA 1
ATOM 730 C C . LEU A 1 89 ? -5.922 4.133 -11.523 1 88.06 89 LEU A C 1
ATOM 732 O O . LEU A 1 89 ? -6.508 4.105 -12.609 1 88.06 89 LEU A O 1
ATOM 736 N N . VAL A 1 90 ? -4.734 3.514 -11.336 1 90.19 90 VAL A N 1
ATOM 737 C CA . VAL A 1 90 ? -3.986 2.932 -12.445 1 90.19 90 VAL A CA 1
ATOM 738 C C . VAL A 1 90 ? -3.545 1.515 -12.086 1 90.19 90 VAL A C 1
ATOM 740 O O . VAL A 1 90 ? -2.758 1.32 -11.164 1 90.19 90 VAL A O 1
ATOM 743 N N . PRO A 1 91 ? -4.094 0.558 -12.828 1 90.5 91 PRO A N 1
ATOM 744 C CA . PRO A 1 91 ? -3.582 -0.796 -12.609 1 90.5 91 PRO A CA 1
ATOM 745 C C . PRO A 1 91 ? -2.072 -0.896 -12.812 1 90.5 91 PRO A C 1
ATOM 747 O O . PRO A 1 91 ? -1.522 -0.251 -13.711 1 90.5 91 PRO A O 1
ATOM 750 N N . GLY A 1 92 ? -1.381 -1.735 -11.961 1 92.06 92 GLY A N 1
ATOM 751 C CA . GLY A 1 92 ? 0.047 -1.958 -12.117 1 92.06 92 GLY A CA 1
ATOM 752 C C . GLY A 1 92 ? 0.892 -0.829 -11.555 1 92.06 92 GLY A C 1
ATOM 753 O O . GLY A 1 92 ? 2.02 -0.609 -12 1 92.06 92 GLY A O 1
ATOM 754 N N . SER A 1 93 ? 0.346 -0.06 -10.625 1 92.5 93 SER A N 1
ATOM 755 C CA . SER A 1 93 ? 1.065 1.088 -10.078 1 92.5 93 SER A CA 1
ATOM 756 C C . SER A 1 93 ? 1.634 0.781 -8.695 1 92.5 93 SER A C 1
ATOM 758 O O . SER A 1 93 ? 2.416 1.563 -8.156 1 92.5 93 SER A O 1
ATOM 760 N N . LEU A 1 94 ? 1.301 -0.341 -8.141 1 94.19 94 LEU A N 1
ATOM 761 C CA . LEU A 1 94 ? 1.71 -0.67 -6.781 1 94.19 94 LEU A CA 1
ATOM 762 C C . LEU A 1 94 ? 3.1 -1.295 -6.766 1 94.19 94 LEU A C 1
ATOM 764 O O . LEU A 1 94 ? 3.418 -2.131 -7.617 1 94.19 94 LEU A O 1
ATOM 768 N N . ASP A 1 95 ? 3.951 -0.839 -5.875 1 92.38 95 ASP A N 1
ATOM 769 C CA . ASP A 1 95 ? 5.285 -1.352 -5.57 1 92.38 95 ASP A CA 1
ATOM 770 C C . ASP A 1 95 ? 5.438 -1.628 -4.078 1 92.38 95 ASP A C 1
ATOM 772 O O . ASP A 1 95 ? 5.594 -0.698 -3.283 1 92.38 95 ASP A O 1
ATOM 776 N N . ILE A 1 96 ? 5.355 -2.971 -3.701 1 94.25 96 ILE A N 1
ATOM 777 C CA . ILE A 1 96 ? 5.25 -3.312 -2.285 1 94.25 96 ILE A CA 1
ATOM 778 C C . ILE A 1 96 ? 6.27 -4.395 -1.937 1 94.25 96 ILE A C 1
ATOM 780 O O . ILE A 1 96 ? 6.785 -5.078 -2.824 1 94.25 96 ILE A O 1
ATOM 784 N N . CYS A 1 97 ? 6.562 -4.453 -0.647 1 91.31 97 CYS A N 1
ATOM 785 C CA . CYS A 1 97 ? 7.355 -5.543 -0.094 1 91.31 97 CYS A CA 1
ATOM 786 C C . CYS A 1 97 ? 6.57 -6.309 0.961 1 91.31 97 CYS A C 1
ATOM 788 O O . CYS A 1 97 ? 5.996 -5.711 1.873 1 91.31 97 CYS A O 1
ATOM 790 N N . LEU A 1 98 ? 6.512 -7.605 0.818 1 92.69 98 LEU A N 1
ATOM 791 C CA . LEU A 1 98 ? 5.855 -8.508 1.761 1 92.69 98 LEU A CA 1
ATOM 792 C C . LEU A 1 98 ? 6.871 -9.414 2.441 1 92.69 98 LEU A C 1
ATOM 794 O O . LEU A 1 98 ? 7.855 -9.82 1.825 1 92.69 98 LEU A O 1
ATOM 798 N N . ILE A 1 99 ? 6.547 -9.742 3.656 1 89.25 99 ILE A N 1
ATOM 799 C CA . ILE A 1 99 ? 7.363 -10.688 4.41 1 89.25 99 ILE A CA 1
ATOM 800 C C . ILE A 1 99 ? 6.715 -12.07 4.367 1 89.25 99 ILE A C 1
ATOM 802 O O . ILE A 1 99 ? 5.527 -12.219 4.66 1 89.25 99 ILE A O 1
ATOM 806 N N . THR A 1 100 ? 7.527 -13.039 3.967 1 87.25 100 THR A N 1
ATOM 807 C CA . THR A 1 100 ? 7.039 -14.406 3.938 1 87.25 100 THR A CA 1
ATOM 808 C C . THR A 1 100 ? 7.609 -15.211 5.102 1 87.25 100 THR A C 1
ATOM 810 O O . THR A 1 100 ? 8.719 -14.945 5.562 1 87.25 100 THR A O 1
ATOM 813 N N . LYS A 1 101 ? 6.836 -16.156 5.512 1 83.81 101 LYS A N 1
ATOM 814 C CA . LYS A 1 101 ? 7.293 -17.109 6.52 1 83.81 101 LYS A CA 1
ATOM 815 C C . LYS A 1 101 ? 7.938 -18.328 5.871 1 83.81 101 LYS A C 1
ATOM 817 O O . LYS A 1 101 ? 8.508 -19.172 6.559 1 83.81 101 LYS A O 1
ATOM 822 N N . MET A 1 102 ? 7.879 -18.375 4.566 1 80.31 102 MET A N 1
ATOM 823 C CA . MET A 1 102 ? 8.484 -19.469 3.826 1 80.31 102 MET A CA 1
ATOM 824 C C . MET A 1 102 ? 9.945 -19.188 3.514 1 80.31 102 MET A C 1
ATOM 826 O O . MET A 1 102 ? 10.336 -18.031 3.361 1 80.31 102 MET A O 1
ATOM 830 N N . HIS A 1 103 ? 10.664 -20.312 3.387 1 77.19 103 HIS A N 1
ATOM 831 C CA . HIS A 1 103 ? 12.023 -20.156 2.883 1 77.19 103 HIS A CA 1
ATOM 832 C C . HIS A 1 103 ? 12.023 -19.734 1.418 1 77.19 103 HIS A C 1
ATOM 834 O O . HIS A 1 103 ? 11.367 -20.359 0.586 1 77.19 103 HIS A O 1
ATOM 840 N N . LEU A 1 104 ? 12.773 -18.703 1.168 1 77.75 104 LEU A N 1
ATOM 841 C CA . LEU A 1 104 ? 12.742 -18.141 -0.178 1 77.75 104 LEU A CA 1
ATOM 842 C C . LEU A 1 104 ? 13.219 -19.172 -1.204 1 77.75 104 LEU A C 1
ATOM 844 O O . LEU A 1 104 ? 12.734 -19.188 -2.336 1 77.75 104 LEU A O 1
ATOM 848 N N . GLU A 1 105 ? 14.141 -19.922 -0.786 1 75.56 105 GLU A N 1
ATOM 849 C CA . GLU A 1 105 ? 14.625 -20.953 -1.705 1 75.56 105 GLU A CA 1
ATOM 850 C C . GLU A 1 105 ? 13.508 -21.906 -2.102 1 75.56 105 GLU A C 1
ATOM 852 O O . GLU A 1 105 ? 13.414 -22.328 -3.26 1 75.56 105 GLU A O 1
ATOM 857 N N . GLU A 1 106 ? 12.734 -22.266 -1.145 1 77.06 106 GLU A N 1
ATOM 858 C CA . GLU A 1 106 ? 11.594 -23.141 -1.419 1 77.06 106 GLU A CA 1
ATOM 859 C C . GLU A 1 106 ? 10.586 -22.453 -2.334 1 77.06 106 GLU A C 1
ATOM 861 O O . GLU A 1 106 ? 10.008 -23.078 -3.219 1 77.06 106 GLU A O 1
ATOM 866 N N . MET A 1 107 ? 10.414 -21.234 -2.082 1 78.12 107 MET A N 1
ATOM 867 C CA . MET A 1 107 ? 9.484 -20.484 -2.916 1 78.12 107 MET A CA 1
ATOM 868 C C . MET A 1 107 ? 9.961 -20.438 -4.363 1 78.12 107 MET A C 1
ATOM 870 O O . MET A 1 107 ? 9.172 -20.625 -5.289 1 78.12 107 MET A O 1
ATOM 874 N N . VAL A 1 108 ? 11.203 -20.203 -4.5 1 77.5 108 VAL A N 1
ATOM 875 C CA . VAL A 1 108 ? 11.789 -20.125 -5.84 1 77.5 108 VAL A CA 1
ATOM 876 C C . VAL A 1 108 ? 11.648 -21.469 -6.547 1 77.5 108 VAL A C 1
ATOM 878 O O . VAL A 1 108 ? 11.344 -21.516 -7.742 1 77.5 108 VAL A O 1
ATOM 881 N N . GLN A 1 109 ? 11.875 -22.484 -5.816 1 75.81 109 GLN A N 1
ATOM 882 C CA . GLN A 1 109 ? 11.758 -23.812 -6.391 1 75.81 109 GLN A CA 1
ATOM 883 C C . GLN A 1 109 ? 10.328 -24.109 -6.836 1 75.81 109 GLN A C 1
ATOM 885 O O . GLN A 1 109 ? 10.109 -24.734 -7.875 1 75.81 109 GLN A O 1
ATOM 890 N N . CYS A 1 110 ? 9.445 -23.625 -6.012 1 74.69 110 CYS A N 1
ATOM 891 C CA . CYS A 1 110 ? 8.039 -23.828 -6.336 1 74.69 110 CYS A CA 1
ATOM 892 C C . CYS A 1 110 ? 7.629 -23 -7.543 1 74.69 110 CYS A C 1
ATOM 894 O O . CYS A 1 110 ? 6.809 -23.438 -8.352 1 74.69 110 CYS A O 1
ATOM 896 N N . LEU A 1 111 ? 8.117 -21.844 -7.621 1 74.62 111 LEU A N 1
ATOM 897 C CA . LEU A 1 111 ? 7.73 -20.906 -8.68 1 74.62 111 LEU A CA 1
ATOM 898 C C . LEU A 1 111 ? 8.336 -21.328 -10.016 1 74.62 111 LEU A C 1
ATOM 900 O O . LEU A 1 111 ? 7.797 -21 -11.07 1 74.62 111 LEU A O 1
ATOM 904 N N . LYS A 1 112 ? 9.141 -22.453 -10.008 1 62.88 112 LYS A N 1
ATOM 905 C CA . LYS A 1 112 ? 9.844 -22.859 -11.219 1 62.88 112 LYS A CA 1
ATOM 906 C C . LYS A 1 112 ? 10.039 -21.688 -12.164 1 62.88 112 LYS A C 1
ATOM 908 O O . LYS A 1 112 ? 10.688 -21.812 -13.203 1 62.88 112 LYS A O 1
ATOM 913 N N . ALA A 1 113 ? 9.172 -20.594 -12.062 1 53.91 113 ALA A N 1
ATOM 914 C CA . ALA A 1 113 ? 8.898 -19.562 -13.07 1 53.91 113 ALA A CA 1
ATOM 915 C C . ALA A 1 113 ? 9.844 -18.375 -12.906 1 53.91 113 ALA A C 1
ATOM 917 O O . ALA A 1 113 ? 10.383 -18.141 -11.82 1 53.91 113 ALA A O 1
ATOM 918 N N . PRO A 1 114 ? 10.148 -17.781 -14.07 1 53.5 114 PRO A N 1
ATOM 919 C CA . PRO A 1 114 ? 10.773 -16.5 -14.438 1 53.5 114 PRO A CA 1
ATOM 920 C C . PRO A 1 114 ? 10.227 -15.328 -13.633 1 53.5 114 PRO A C 1
ATOM 922 O O . PRO A 1 114 ? 10.586 -14.18 -13.891 1 53.5 114 PRO A O 1
ATOM 925 N N . LEU A 1 115 ? 9.344 -15.641 -12.852 1 54 115 LEU A N 1
ATOM 926 C CA . LEU A 1 115 ? 8.633 -14.516 -12.266 1 54 115 LEU A CA 1
ATOM 927 C C . LEU A 1 115 ? 9.555 -13.703 -11.359 1 54 115 LEU A C 1
ATOM 929 O O . LEU A 1 115 ? 9.281 -12.539 -11.07 1 54 115 LEU A O 1
ATOM 933 N N . SER A 1 116 ? 10.695 -14.359 -10.922 1 58.16 116 SER A N 1
ATOM 934 C CA . SER A 1 116 ? 11.57 -13.641 -10.008 1 58.16 116 SER A CA 1
ATOM 935 C C . SER A 1 116 ? 12.57 -12.766 -10.773 1 58.16 116 SER A C 1
ATOM 937 O O . SER A 1 116 ? 13.125 -13.195 -11.781 1 58.16 116 SER A O 1
ATOM 939 N N . LEU A 1 117 ? 12.477 -11.438 -10.602 1 56.5 117 LEU A N 1
ATOM 940 C CA . LEU A 1 117 ? 1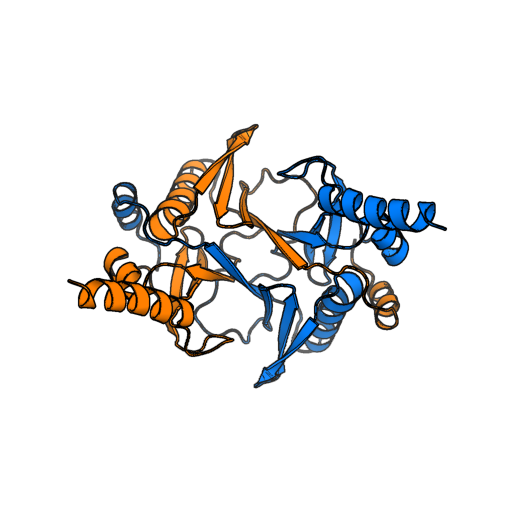3.367 -10.477 -11.25 1 56.5 117 LEU A CA 1
ATOM 941 C C . LEU A 1 117 ? 14.727 -10.453 -10.562 1 56.5 117 LEU A C 1
ATOM 943 O O . LEU A 1 117 ? 15.648 -9.789 -11.031 1 56.5 117 LEU A O 1
ATOM 947 N N . GLY A 1 118 ? 14.883 -11.211 -9.492 1 60.47 118 GLY A N 1
ATOM 948 C CA . GLY A 1 118 ? 16.203 -11.211 -8.875 1 60.47 118 GLY A CA 1
ATOM 949 C C . GLY A 1 118 ? 16.141 -11.141 -7.359 1 60.47 118 GLY A C 1
ATOM 950 O O . GLY A 1 118 ? 15.07 -11.227 -6.762 1 60.47 118 GLY A O 1
ATOM 951 N N . PHE A 1 119 ? 17.328 -11.359 -6.727 1 58.5 119 PHE A N 1
ATOM 952 C CA . PHE A 1 119 ? 17.547 -11.406 -5.285 1 58.5 119 PHE A CA 1
ATOM 953 C C . PHE A 1 119 ? 18.266 -10.156 -4.805 1 58.5 119 PHE A C 1
ATOM 955 O O . PHE A 1 119 ? 19.125 -9.617 -5.52 1 58.5 119 PHE A O 1
ATOM 962 N N . SER A 1 120 ? 17.672 -9.344 -4.047 1 61.09 120 SER A N 1
ATOM 963 C CA . SER A 1 120 ? 18.484 -8.352 -3.354 1 61.09 120 SER A CA 1
ATOM 964 C C . SER A 1 120 ? 18.625 -8.695 -1.874 1 61.09 120 SER A C 1
ATOM 966 O O . SER A 1 120 ? 17.781 -9.383 -1.306 1 61.09 120 SER A O 1
ATOM 968 N N . ARG A 1 121 ? 19.953 -8.57 -1.331 1 54.47 121 ARG A N 1
ATOM 969 C CA . ARG A 1 121 ? 20.234 -8.82 0.076 1 54.47 121 ARG A CA 1
ATOM 970 C C . ARG A 1 121 ? 20.234 -7.527 0.877 1 54.47 121 ARG A C 1
ATOM 972 O O . ARG A 1 121 ? 21.031 -6.625 0.617 1 54.47 121 ARG A O 1
ATOM 979 N N . THR A 1 122 ? 19.469 -6.605 0.857 1 48.62 122 THR A N 1
ATOM 980 C CA . THR A 1 122 ? 19.609 -5.438 1.72 1 48.62 122 THR A CA 1
ATOM 981 C C . THR A 1 122 ? 18.375 -5.246 2.596 1 48.62 122 THR A C 1
ATOM 983 O O . THR A 1 122 ? 17.281 -5.047 2.088 1 48.62 122 THR A O 1
ATOM 986 N N . GLY A 1 123 ? 18.016 -6.148 3.395 1 45.78 123 GLY A N 1
ATOM 987 C CA . GLY A 1 123 ? 16.766 -5.824 4.082 1 45.78 123 GLY A CA 1
ATOM 988 C C . GLY A 1 123 ? 16.953 -4.828 5.207 1 45.78 123 GLY A C 1
ATOM 989 O O . GLY A 1 123 ? 18.078 -4.512 5.586 1 45.78 123 GLY A O 1
ATOM 990 N N . ALA A 1 124 ? 15.938 -3.943 5.602 1 43.78 124 ALA A N 1
ATOM 991 C CA . ALA A 1 124 ? 15.984 -2.947 6.672 1 43.78 124 ALA A CA 1
ATOM 992 C C . ALA A 1 124 ? 16.688 -3.5 7.906 1 43.78 124 ALA A C 1
ATOM 994 O O . ALA A 1 124 ? 17.375 -2.762 8.617 1 43.78 124 ALA A O 1
ATOM 995 N N . LYS A 1 125 ? 16.375 -4.656 8.391 1 44.75 125 LYS A N 1
ATOM 996 C CA . LYS A 1 125 ? 16.891 -5.145 9.664 1 44.75 125 LYS A CA 1
ATOM 997 C C . LYS A 1 125 ? 18 -6.16 9.453 1 44.75 125 LYS A C 1
ATOM 999 O O . LYS A 1 125 ? 18.297 -6.961 10.344 1 44.75 125 LYS A O 1
ATOM 1004 N N . GLY A 1 126 ? 18.641 -6.258 8.25 1 49.25 126 GLY A N 1
ATOM 1005 C CA . GLY A 1 126 ? 19.688 -7.227 7.984 1 49.25 126 GLY A CA 1
ATOM 1006 C C . GLY A 1 126 ? 19.594 -7.84 6.598 1 49.25 126 GLY A C 1
ATOM 1007 O O . GLY A 1 126 ? 18.703 -7.504 5.824 1 49.25 126 GLY A O 1
ATOM 1008 N N . PRO A 1 127 ? 20.672 -8.703 6.266 1 52.66 127 PRO A N 1
ATOM 1009 C CA . PRO A 1 127 ? 20.656 -9.266 4.914 1 52.66 127 PRO A CA 1
ATOM 1010 C C . PRO A 1 127 ? 19.312 -9.922 4.566 1 52.66 127 PRO A C 1
ATOM 1012 O O . PRO A 1 127 ? 18.828 -10.773 5.312 1 52.66 127 PRO A O 1
ATOM 1015 N N . ILE A 1 128 ? 18.359 -9.32 3.99 1 59.91 128 ILE A N 1
ATOM 1016 C CA . ILE A 1 128 ? 17.047 -9.82 3.564 1 59.91 128 ILE A CA 1
ATOM 1017 C C . ILE A 1 128 ? 17.125 -10.297 2.115 1 59.91 128 ILE A C 1
ATOM 1019 O O . ILE A 1 128 ? 17.672 -9.602 1.256 1 59.91 128 ILE A O 1
ATOM 1023 N N . MET A 1 129 ? 17.109 -11.672 1.98 1 73.44 129 MET A N 1
ATOM 1024 C CA . MET A 1 129 ? 16.922 -12.172 0.621 1 73.44 129 MET A CA 1
ATOM 1025 C C . MET A 1 129 ? 15.508 -11.891 0.131 1 73.44 129 MET A C 1
ATOM 1027 O O . MET A 1 129 ? 14.547 -12.016 0.891 1 73.44 129 MET A O 1
ATOM 1031 N N . SER A 1 130 ? 15.477 -11.25 -1.028 1 82.06 130 SER A N 1
ATOM 1032 C CA . SER A 1 130 ? 14.156 -10.977 -1.584 1 82.06 130 SER A CA 1
ATOM 1033 C C . SER A 1 130 ? 14.039 -11.484 -3.018 1 82.06 130 SER A C 1
ATOM 1035 O O . SER A 1 130 ? 15.055 -11.625 -3.711 1 82.06 130 SER A O 1
ATOM 1037 N N . ILE A 1 131 ? 12.906 -11.859 -3.32 1 83.19 131 ILE A N 1
ATOM 1038 C CA . ILE A 1 131 ? 12.586 -12.102 -4.719 1 83.19 131 ILE A CA 1
ATOM 1039 C C . ILE A 1 131 ? 11.547 -11.086 -5.191 1 83.19 131 ILE A C 1
ATOM 1041 O O . ILE A 1 131 ? 10.773 -10.562 -4.391 1 83.19 131 ILE A O 1
ATOM 1045 N N . TYR A 1 132 ? 11.602 -10.805 -6.477 1 87 132 TYR A N 1
ATOM 1046 C CA . TYR A 1 132 ? 10.672 -9.844 -7.066 1 87 132 TYR A CA 1
ATOM 1047 C C . TYR A 1 132 ? 9.727 -10.539 -8.039 1 87 132 TYR A C 1
ATOM 1049 O O . TYR A 1 132 ? 10.156 -11.297 -8.906 1 87 132 TYR A O 1
ATOM 1057 N N . LEU A 1 133 ? 8.477 -10.242 -7.84 1 86.69 133 LEU A N 1
ATOM 1058 C CA . LEU A 1 133 ? 7.426 -10.789 -8.695 1 86.69 133 LEU A CA 1
ATOM 1059 C C . LEU A 1 133 ? 6.57 -9.672 -9.289 1 86.69 133 LEU A C 1
ATOM 1061 O O . LEU A 1 133 ? 6.383 -8.625 -8.656 1 86.69 133 LEU A O 1
ATOM 1065 N N . ARG A 1 134 ? 6.086 -9.953 -10.438 1 88.5 134 ARG A N 1
ATOM 1066 C CA . ARG A 1 134 ? 5.062 -9.086 -11.023 1 88.5 134 ARG A CA 1
ATOM 1067 C C . ARG A 1 134 ? 3.707 -9.789 -11.047 1 88.5 134 ARG A C 1
ATOM 1069 O O . ARG A 1 134 ? 3.609 -10.945 -11.461 1 88.5 134 ARG A O 1
ATOM 1076 N N . ASP A 1 135 ? 2.734 -9.102 -10.539 1 88.25 135 ASP A N 1
ATOM 1077 C CA . ASP A 1 135 ? 1.408 -9.711 -10.586 1 88.25 135 ASP A CA 1
ATOM 1078 C C . ASP A 1 135 ? 0.77 -9.539 -11.961 1 88.25 135 ASP A C 1
ATOM 1080 O O . ASP A 1 135 ? 1.346 -8.891 -12.844 1 88.25 135 ASP A O 1
ATOM 1084 N N . PRO A 1 136 ? -0.409 -10.062 -12.258 1 88.06 136 PRO A N 1
ATOM 1085 C CA . PRO A 1 136 ? -1.008 -10.07 -13.594 1 88.06 136 PRO A CA 1
ATOM 1086 C C . PRO A 1 136 ? -1.218 -8.664 -14.156 1 88.06 136 PRO A C 1
ATOM 1088 O O . PRO A 1 136 ? -1.27 -8.477 -15.375 1 88.06 136 PRO A O 1
ATOM 1091 N N . ASP A 1 137 ? -1.34 -7.641 -13.289 1 89.31 137 ASP A N 1
ATOM 1092 C CA . ASP A 1 137 ? -1.595 -6.277 -13.75 1 89.31 137 ASP A CA 1
ATOM 1093 C C . ASP A 1 137 ? -0.297 -5.48 -13.852 1 89.31 137 ASP A C 1
ATOM 1095 O O . ASP A 1 137 ? -0.296 -4.344 -14.328 1 89.31 137 ASP A O 1
ATOM 1099 N N . GLY A 1 138 ? 0.747 -6.039 -13.336 1 89.69 138 GLY A N 1
ATOM 1100 C CA . GLY A 1 138 ? 2.029 -5.367 -13.477 1 89.69 138 GLY A CA 1
ATOM 1101 C C . GLY A 1 138 ? 2.486 -4.68 -12.203 1 89.69 138 GLY A C 1
ATOM 1102 O O . GLY A 1 138 ? 3.506 -3.988 -12.195 1 89.69 138 GLY A O 1
ATOM 1103 N N . ASN A 1 139 ? 1.77 -4.816 -11.086 1 92.19 139 ASN A N 1
ATOM 1104 C CA . ASN A 1 139 ? 2.311 -4.395 -9.805 1 92.19 139 ASN A CA 1
ATOM 1105 C C . ASN A 1 139 ? 3.58 -5.164 -9.445 1 92.19 139 ASN A C 1
ATOM 1107 O O . ASN A 1 139 ? 3.715 -6.34 -9.797 1 92.19 139 ASN A O 1
ATOM 1111 N N . LEU A 1 140 ? 4.484 -4.457 -8.766 1 91.25 140 LEU A N 1
ATOM 1112 C CA . LEU A 1 140 ? 5.695 -5.125 -8.297 1 91.25 140 LEU A CA 1
ATOM 1113 C C . LEU A 1 140 ? 5.555 -5.547 -6.84 1 91.25 140 LEU A C 1
ATOM 1115 O O . LEU A 1 140 ? 5.148 -4.746 -5.996 1 91.25 140 LEU A O 1
ATOM 1119 N N . THR A 1 141 ? 5.82 -6.816 -6.598 1 91.81 141 THR A N 1
ATOM 1120 C CA . THR A 1 141 ? 5.82 -7.344 -5.238 1 91.81 141 THR A CA 1
ATOM 1121 C C . THR A 1 141 ? 7.184 -7.938 -4.891 1 91.81 141 THR A C 1
ATOM 1123 O O . THR A 1 141 ? 7.625 -8.906 -5.516 1 91.81 141 THR A O 1
ATOM 1126 N N . GLU A 1 142 ? 7.863 -7.281 -3.994 1 89 142 GLU A N 1
ATOM 1127 C CA . GLU A 1 142 ? 9.047 -7.867 -3.369 1 89 142 GLU A CA 1
ATOM 1128 C C . GLU A 1 142 ? 8.656 -8.797 -2.223 1 89 142 GLU A C 1
ATOM 1130 O O . GLU A 1 142 ? 7.836 -8.438 -1.375 1 89 142 GLU A O 1
ATOM 1135 N N . VAL A 1 143 ? 9.133 -10 -2.24 1 89.06 143 VAL A N 1
ATOM 1136 C CA . VAL A 1 143 ? 8.914 -10.938 -1.142 1 89.06 143 VAL A CA 1
ATOM 1137 C C . VAL A 1 143 ? 10.234 -11.172 -0.402 1 89.06 143 VAL A C 1
ATOM 1139 O O . VAL A 1 143 ? 11.203 -11.648 -0.989 1 89.06 143 VAL A O 1
ATOM 1142 N N . SER A 1 144 ? 10.164 -10.797 0.878 1 86.62 144 SER A N 1
ATOM 1143 C CA . SER A 1 144 ? 11.375 -10.883 1.69 1 86.62 144 SER A CA 1
ATOM 1144 C C . SER A 1 144 ? 11.195 -11.859 2.846 1 86.62 144 SER A C 1
ATOM 1146 O O . SER A 1 144 ? 10.086 -12.039 3.346 1 86.62 144 SER A O 1
ATOM 1148 N N . GLN A 1 145 ? 12.305 -12.562 3.094 1 81.12 145 GLN A N 1
ATOM 1149 C CA . GLN A 1 145 ? 12.359 -13.445 4.258 1 81.12 145 GLN A CA 1
ATOM 1150 C C . GLN A 1 145 ? 13.227 -12.836 5.359 1 81.12 145 GLN A C 1
ATOM 1152 O O . GLN A 1 145 ? 14.352 -12.414 5.105 1 81.12 145 GLN A O 1
ATOM 1157 N N . LEU A 1 146 ? 12.586 -12.688 6.562 1 68.81 146 LEU A N 1
ATOM 1158 C CA . LEU A 1 146 ? 13.375 -12.164 7.672 1 68.81 146 LEU A CA 1
ATOM 1159 C C . LEU A 1 146 ? 14.312 -13.242 8.219 1 68.81 146 LEU A C 1
ATOM 1161 O O . LEU A 1 146 ? 13.914 -14.398 8.359 1 68.81 146 LEU A O 1
ATOM 1165 N N . TYR A 1 147 ? 15.578 -13.148 8.078 1 56.81 147 TYR A N 1
ATOM 1166 C CA . TYR A 1 147 ? 16.562 -14.117 8.547 1 56.81 147 TYR A CA 1
ATOM 1167 C C . TYR A 1 147 ? 16.234 -14.586 9.961 1 56.81 147 TYR A C 1
ATOM 1169 O O . TYR A 1 147 ? 16.484 -15.742 10.312 1 56.81 147 TYR A O 1
ATOM 1177 N N . LEU A 1 148 ? 15.844 -13.742 10.836 1 50.22 148 LEU A N 1
ATOM 1178 C CA . LEU A 1 148 ? 15.758 -14.344 12.164 1 50.22 148 LEU A CA 1
ATOM 1179 C C . LEU A 1 148 ? 14.852 -15.57 12.148 1 50.22 148 LEU A C 1
ATOM 1181 O O . LEU A 1 148 ? 15.055 -16.5 12.922 1 50.22 148 LEU A O 1
ATOM 1185 N N . LEU A 1 149 ? 13.844 -15.461 11.445 1 46.09 149 LEU A N 1
ATOM 1186 C CA . LEU A 1 149 ? 12.945 -16.609 11.531 1 46.09 149 LEU A CA 1
ATOM 1187 C C . LEU A 1 149 ? 13.617 -17.859 10.992 1 46.09 149 LEU A C 1
ATOM 1189 O O . LEU A 1 149 ? 13.25 -18.984 11.367 1 46.09 149 LEU A O 1
ATOM 1193 N N . MET A 1 150 ? 14.445 -17.672 10.031 1 45 150 MET A N 1
ATOM 1194 C CA . MET A 1 150 ? 15.094 -18.891 9.523 1 45 150 MET A CA 1
ATOM 1195 C C . MET A 1 150 ? 15.969 -19.531 10.594 1 45 150 MET A C 1
ATOM 1197 O O . MET A 1 150 ? 16.062 -20.75 10.664 1 45 150 MET A O 1
ATOM 1201 N N . MET A 1 151 ? 16.688 -18.719 11.305 1 41.81 151 MET A N 1
ATOM 1202 C CA . MET A 1 151 ? 17.5 -19.391 12.32 1 41.81 151 MET A CA 1
ATOM 1203 C C . MET A 1 151 ? 16.625 -20.094 13.352 1 41.81 151 MET A C 1
ATOM 1205 O O . MET A 1 151 ? 17.016 -21.109 13.914 1 41.81 151 MET A O 1
ATOM 1209 N N . GLU A 1 152 ? 15.555 -19.484 13.633 1 41.47 152 GLU A N 1
ATOM 1210 C CA . GLU A 1 152 ? 14.734 -20.188 14.617 1 41.47 152 GLU A CA 1
ATOM 1211 C C . GLU A 1 152 ? 14.102 -21.453 14.016 1 41.47 152 GLU A C 1
ATOM 1213 O O . GLU A 1 152 ? 13.961 -22.453 14.703 1 41.47 152 GLU A O 1
ATOM 1218 N N . VAL A 1 153 ? 13.719 -21.406 12.852 1 40.31 153 VAL A N 1
ATOM 1219 C CA . VAL A 1 153 ? 13.164 -22.609 12.25 1 40.31 153 VAL A CA 1
ATOM 1220 C C . VAL A 1 153 ? 14.281 -23.625 12.016 1 40.31 153 VAL A C 1
ATOM 1222 O O . VAL A 1 153 ? 14.078 -24.828 12.188 1 40.31 153 VAL A O 1
ATOM 1225 N N . ARG A 1 154 ? 15.453 -23.266 11.539 1 38.59 154 ARG A N 1
ATOM 1226 C CA . ARG A 1 154 ? 16.547 -24.219 11.477 1 38.59 154 ARG A CA 1
ATOM 1227 C C . ARG A 1 154 ? 16.938 -24.688 12.875 1 38.59 154 ARG A C 1
ATOM 1229 O O . ARG A 1 154 ? 17.312 -25.859 13.062 1 38.59 154 ARG A O 1
ATOM 1236 N N . PHE A 1 155 ? 16.891 -23.703 13.781 1 35.94 155 PHE A N 1
ATOM 1237 C CA . PHE A 1 155 ? 17.203 -24.234 15.102 1 35.94 155 PHE A CA 1
ATOM 1238 C C . PHE A 1 155 ? 16.125 -25.203 15.562 1 35.94 155 PHE A C 1
ATOM 1240 O O . PHE A 1 155 ? 16.438 -26.219 16.188 1 35.94 155 PHE A O 1
ATOM 1247 N N . ILE A 1 156 ? 14.977 -24.906 15.109 1 39 156 ILE A N 1
ATOM 1248 C CA . ILE A 1 156 ? 13.977 -25.891 15.531 1 39 156 ILE A CA 1
ATOM 1249 C C . ILE A 1 156 ? 14.18 -27.188 14.766 1 39 156 ILE A C 1
ATOM 1251 O O . ILE A 1 156 ? 14.133 -28.281 15.344 1 39 156 ILE A O 1
ATOM 1255 N N . THR A 1 157 ? 14.438 -26.984 13.461 1 36.94 157 THR A N 1
ATOM 1256 C CA . THR A 1 157 ? 14.648 -28.234 12.742 1 36.94 157 THR A CA 1
ATOM 1257 C C . THR A 1 157 ? 16.016 -28.844 13.078 1 36.94 157 THR A C 1
ATOM 1259 O O . THR A 1 157 ? 16.172 -30.062 13.07 1 36.94 157 THR A O 1
ATOM 1262 N N . SER A 1 158 ? 16.984 -27.953 13.203 1 37.44 158 SER A N 1
ATOM 1263 C CA . SER A 1 158 ? 18.234 -28.562 13.625 1 37.44 158 SER A CA 1
ATOM 1264 C C . SER A 1 158 ? 18.125 -29.156 15.023 1 37.44 158 SER A C 1
ATOM 1266 O O . SER A 1 158 ? 18.797 -30.156 15.336 1 37.44 158 SER A O 1
ATOM 1268 N N . VAL A 1 159 ? 17.344 -28.5 15.836 1 38.78 159 VAL A N 1
ATOM 1269 C CA . VAL A 1 159 ? 17.188 -29.125 17.141 1 38.78 159 VAL A CA 1
ATOM 1270 C C . VAL A 1 159 ? 16.344 -30.406 17.016 1 38.78 159 VAL A C 1
ATOM 1272 O O . VAL A 1 159 ? 16.531 -31.359 17.766 1 38.78 159 VAL A O 1
ATOM 1275 N N . VAL A 1 160 ? 15.414 -30.344 16.031 1 36.34 160 VAL A N 1
ATOM 1276 C CA . VAL A 1 160 ? 14.641 -31.578 15.922 1 36.34 160 VAL A CA 1
ATOM 1277 C C . VAL A 1 160 ? 15.492 -32.656 15.266 1 36.34 160 VAL A C 1
ATOM 1279 O O . VAL A 1 160 ? 15.359 -33.844 15.594 1 36.34 160 VAL A O 1
ATOM 1282 N N . SER A 1 161 ? 16.312 -32.156 14.359 1 34.56 161 SER A N 1
ATOM 1283 C CA . SER A 1 161 ? 17.047 -33.25 13.727 1 34.56 161 SER A CA 1
ATOM 1284 C C . SER A 1 161 ? 18.109 -33.812 14.672 1 34.56 161 SER A C 1
ATOM 1286 O O . SER A 1 161 ? 18.625 -34.906 14.445 1 34.56 161 SER A O 1
ATOM 1288 N N . HIS A 1 162 ? 18.562 -32.938 15.531 1 35.47 162 HIS A N 1
ATOM 1289 C CA . HIS A 1 162 ? 19.609 -33.562 16.328 1 35.47 162 HIS A CA 1
ATOM 1290 C C . HIS A 1 162 ? 19 -34.469 17.406 1 35.47 162 HIS A C 1
ATOM 1292 O O . HIS A 1 162 ? 19.734 -35.156 18.125 1 35.47 162 HIS A O 1
ATOM 1298 N N . SER A 1 163 ? 17.719 -34.156 17.656 1 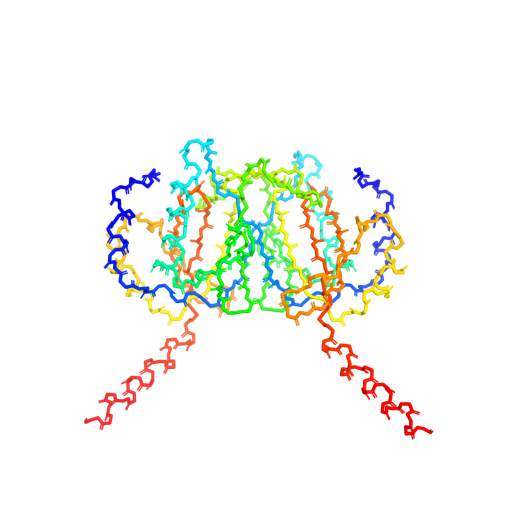30.44 163 SER A N 1
ATOM 1299 C CA . SER A 1 163 ? 17.297 -35.062 18.719 1 30.44 163 SER A CA 1
ATOM 1300 C C . SER A 1 163 ? 16.828 -36.406 18.156 1 30.44 163 SER A C 1
ATOM 1302 O O . SER A 1 163 ? 16.328 -37.25 18.891 1 30.44 163 SER A O 1
ATOM 1304 N N . VAL A 1 164 ? 16.969 -36.688 16.812 1 25.33 164 VAL A N 1
ATOM 1305 C CA . VAL A 1 164 ? 16.703 -38.094 16.547 1 25.33 164 VAL A CA 1
ATOM 1306 C C . VAL A 1 164 ? 18.016 -38.906 16.625 1 25.33 164 VAL A C 1
ATOM 1308 O O . VAL A 1 164 ? 19.062 -38.406 16.188 1 25.33 164 VAL A O 1
ATOM 1311 N N . ILE B 1 1 ? 8.273 -8.719 -19.109 1 30.92 1 ILE B N 1
ATOM 1312 C CA . ILE B 1 1 ? 7.941 -10.141 -19.172 1 30.92 1 ILE B CA 1
ATOM 1313 C C . ILE B 1 1 ? 6.453 -10.328 -18.891 1 30.92 1 ILE B C 1
ATOM 1315 O O . ILE B 1 1 ? 5.961 -9.977 -17.812 1 30.92 1 ILE B O 1
ATOM 1319 N N . SER B 1 2 ? 5.762 -10.156 -19.906 1 34.28 2 SER B N 1
ATOM 1320 C CA . SER B 1 2 ? 4.34 -10.469 -19.953 1 34.28 2 SER B CA 1
ATOM 1321 C C . SER B 1 2 ? 4.066 -11.859 -19.375 1 34.28 2 SER B C 1
ATOM 1323 O O . SER B 1 2 ? 4.695 -12.836 -19.766 1 34.28 2 SER B O 1
ATOM 1325 N N . TYR B 1 3 ? 3.691 -11.883 -18.203 1 44.38 3 TYR B N 1
ATOM 1326 C CA . TYR B 1 3 ? 3.293 -13.18 -17.672 1 44.38 3 TYR B CA 1
ATOM 1327 C C . TYR B 1 3 ? 2.479 -13.961 -18.688 1 44.38 3 TYR B C 1
ATOM 1329 O O . TYR B 1 3 ? 1.49 -13.453 -19.219 1 44.38 3 TYR B O 1
ATOM 1337 N N . LYS B 1 4 ? 3.191 -14.773 -19.344 1 48.5 4 LYS B N 1
ATOM 1338 C CA . LYS B 1 4 ? 2.412 -15.625 -20.234 1 48.5 4 LYS B CA 1
ATOM 1339 C C . LYS B 1 4 ? 1.281 -16.328 -19.484 1 48.5 4 LYS B C 1
ATOM 1341 O O . LYS B 1 4 ? 1.47 -16.781 -18.359 1 48.5 4 LYS B O 1
ATOM 1346 N N . ARG B 1 5 ? 0.103 -15.984 -19.75 1 49.44 5 ARG B N 1
ATOM 1347 C CA . ARG B 1 5 ? -1.177 -16.547 -19.328 1 49.44 5 ARG B CA 1
ATOM 1348 C C . ARG B 1 5 ? -1.027 -18.016 -18.938 1 49.44 5 ARG B C 1
ATOM 1350 O O . ARG B 1 5 ? -1.623 -18.453 -17.953 1 49.44 5 ARG B O 1
ATOM 1357 N N . ASP B 1 6 ? -0.132 -18.703 -19.578 1 53.06 6 ASP B N 1
ATOM 1358 C CA . ASP B 1 6 ? -0.016 -20.156 -19.438 1 53.06 6 ASP B CA 1
ATOM 1359 C C . ASP B 1 6 ? 0.63 -20.516 -18.094 1 53.06 6 ASP B C 1
ATOM 1361 O O . ASP B 1 6 ? 0.287 -21.531 -17.484 1 53.06 6 ASP B O 1
ATOM 1365 N N . GLU B 1 7 ? 1.28 -19.562 -17.547 1 57.72 7 GLU B N 1
ATOM 1366 C CA . GLU B 1 7 ? 2.018 -19.906 -16.344 1 57.72 7 GLU B CA 1
ATOM 1367 C C . GLU B 1 7 ? 1.117 -19.844 -15.109 1 57.72 7 GLU B C 1
ATOM 1369 O O . GLU B 1 7 ? 1.249 -20.672 -14.195 1 57.72 7 GLU B O 1
ATOM 1374 N N . PHE B 1 8 ? 0.18 -18.984 -15.141 1 60.34 8 PHE B N 1
ATOM 1375 C CA . PHE B 1 8 ? -0.685 -18.906 -13.969 1 60.34 8 PHE B CA 1
ATOM 1376 C C . PHE B 1 8 ? -1.603 -20.125 -13.891 1 60.34 8 PHE B C 1
ATOM 1378 O O . PHE B 1 8 ? -1.98 -20.562 -12.805 1 60.34 8 PHE B O 1
ATOM 1385 N N . GLN B 1 9 ? -1.878 -20.656 -15.078 1 59.12 9 GLN B N 1
ATOM 1386 C CA . GLN B 1 9 ? -2.684 -21.875 -15.094 1 59.12 9 GLN B CA 1
ATOM 1387 C C . GLN B 1 9 ? -1.981 -23 -14.359 1 59.12 9 GLN B C 1
ATOM 1389 O O . GLN B 1 9 ? -2.633 -23.844 -13.734 1 59.12 9 GLN B O 1
ATOM 1394 N N . LEU B 1 10 ? -0.677 -22.922 -14.438 1 63.91 10 LEU B N 1
ATOM 1395 C CA . LEU B 1 10 ? 0.096 -23.969 -13.766 1 63.91 10 LEU B CA 1
ATOM 1396 C C . LEU B 1 10 ? -0.067 -23.875 -12.25 1 63.91 10 LEU B C 1
ATOM 1398 O O . LEU B 1 10 ? -0.028 -24.891 -11.555 1 63.91 10 LEU B O 1
ATOM 1402 N N . TRP B 1 11 ? -0.466 -22.641 -11.789 1 66.62 11 TRP B N 1
ATOM 1403 C CA . TRP B 1 11 ? -0.501 -22.5 -10.336 1 66.62 11 TRP B CA 1
ATOM 1404 C C . TRP B 1 11 ? -1.903 -22.766 -9.797 1 66.62 11 TRP B C 1
ATOM 1406 O O . TRP B 1 11 ? -2.082 -22.984 -8.594 1 66.62 11 TRP B O 1
ATOM 1416 N N . GLU B 1 12 ? -2.77 -22.734 -10.641 1 65.62 12 GLU B N 1
ATOM 1417 C CA . GLU B 1 12 ? -4.141 -22.969 -10.195 1 65.62 12 GLU B CA 1
ATOM 1418 C C . GLU B 1 12 ? -4.289 -24.328 -9.539 1 65.62 12 GLU B C 1
ATOM 1420 O O . GLU B 1 12 ? -5.055 -24.484 -8.586 1 65.62 12 GLU B O 1
ATOM 1425 N N . ASN B 1 13 ? -3.457 -25.188 -9.977 1 66.5 13 ASN B N 1
ATOM 1426 C CA . ASN B 1 13 ? -3.605 -26.562 -9.484 1 66.5 13 ASN B CA 1
ATOM 1427 C C . ASN B 1 13 ? -2.551 -26.891 -8.43 1 66.5 13 ASN B C 1
ATOM 1429 O O . ASN B 1 13 ? -2.471 -28.031 -7.961 1 66.5 13 ASN B O 1
ATOM 1433 N N . LYS B 1 14 ? -1.845 -25.812 -8.133 1 68.5 14 LYS B N 1
ATOM 1434 C CA . LYS B 1 14 ? -0.802 -26.047 -7.137 1 68.5 14 LYS B CA 1
ATOM 1435 C C . LYS B 1 14 ? -1.249 -25.578 -5.758 1 68.5 14 LYS B C 1
ATOM 1437 O O . LYS B 1 14 ? -2.172 -24.766 -5.641 1 68.5 14 LYS B O 1
ATOM 1442 N N . GLY B 1 15 ? -0.761 -26.172 -4.625 1 70.56 15 GLY B N 1
ATOM 1443 C CA . GLY B 1 15 ? -1.024 -25.734 -3.266 1 70.56 15 GLY B CA 1
ATOM 1444 C C . GLY B 1 15 ? -0.456 -24.359 -2.967 1 70.56 15 GLY B C 1
ATOM 1445 O O . GLY B 1 15 ? 0.36 -23.828 -3.73 1 70.56 15 GLY B O 1
ATOM 1446 N N . LYS B 1 16 ? -0.95 -23.719 -2.012 1 75.25 16 LYS B N 1
ATOM 1447 C CA . LYS B 1 16 ? -0.442 -22.422 -1.552 1 75.25 16 LYS B CA 1
ATOM 1448 C C . LYS B 1 16 ? 0.974 -22.562 -1 1 75.25 16 LYS B C 1
ATOM 1450 O O . LYS B 1 16 ? 1.301 -23.547 -0.344 1 75.25 16 LYS B O 1
ATOM 1455 N N . PHE B 1 17 ? 1.89 -21.547 -1.374 1 68 17 PHE B N 1
ATOM 1456 C CA . PHE B 1 17 ? 3.221 -21.734 -0.806 1 68 17 PHE B CA 1
ATOM 1457 C C . PHE B 1 17 ? 3.76 -20.406 -0.271 1 68 17 PHE B C 1
ATOM 1459 O O . PHE B 1 17 ? 4.645 -20.391 0.586 1 68 17 PHE B O 1
ATOM 1466 N N . GLY B 1 18 ? 3.498 -19.141 -0.738 1 73.31 18 GLY B N 1
ATOM 1467 C CA . GLY B 1 18 ? 4.184 -17.906 -0.382 1 73.31 18 GLY B CA 1
ATOM 1468 C C . GLY B 1 18 ? 3.828 -17.406 1.004 1 73.31 18 GLY B C 1
ATOM 1469 O O . GLY B 1 18 ? 4.625 -16.719 1.646 1 73.31 18 GLY B O 1
ATOM 1470 N N . PHE B 1 19 ? 3.129 -17.875 1.8 1 83.44 19 PHE B N 1
ATOM 1471 C CA . PHE B 1 19 ? 2.588 -17.547 3.113 1 83.44 19 PHE B CA 1
ATOM 1472 C C . PHE B 1 19 ? 3.027 -16.156 3.547 1 83.44 19 PHE B C 1
ATOM 1474 O O . PHE B 1 19 ? 3.613 -15.992 4.617 1 83.44 19 PHE B O 1
ATOM 1481 N N . CYS B 1 20 ? 2.801 -15.195 2.723 1 86.5 20 CYS B N 1
ATOM 1482 C CA . CYS B 1 20 ? 3.066 -13.812 3.102 1 86.5 20 CYS B CA 1
ATOM 1483 C C . CYS B 1 20 ? 2.141 -13.375 4.23 1 86.5 20 CYS B C 1
ATOM 1485 O O . CYS B 1 20 ? 0.934 -13.617 4.18 1 86.5 20 CYS B O 1
ATOM 1487 N N . SER B 1 21 ? 2.791 -12.688 5.246 1 85.12 21 SER B N 1
ATOM 1488 C CA . SER B 1 21 ? 2.004 -12.453 6.453 1 85.12 21 SER B CA 1
ATOM 1489 C C . SER B 1 21 ? 1.994 -10.977 6.824 1 85.12 21 SER B C 1
ATOM 1491 O O . SER B 1 21 ? 1.232 -10.555 7.695 1 85.12 21 SER B O 1
ATOM 1493 N N . GLN B 1 22 ? 2.859 -10.203 6.164 1 86.5 22 GLN B N 1
ATOM 1494 C CA . GLN B 1 22 ? 2.949 -8.805 6.582 1 86.5 22 GLN B CA 1
ATOM 1495 C C . GLN B 1 22 ? 3.453 -7.922 5.441 1 86.5 22 GLN B C 1
ATOM 1497 O O . GLN B 1 22 ? 4.367 -8.305 4.711 1 86.5 22 GLN B O 1
ATOM 1502 N N . LEU B 1 23 ? 2.785 -6.84 5.305 1 89.25 23 LEU B N 1
ATOM 1503 C CA . LEU B 1 23 ? 3.352 -5.797 4.453 1 89.25 23 LEU B CA 1
ATOM 1504 C C . LEU B 1 23 ? 4.48 -5.062 5.172 1 89.25 23 LEU B C 1
ATOM 1506 O O . LEU B 1 23 ? 4.281 -4.535 6.27 1 89.25 23 LEU B O 1
ATOM 1510 N N . SER B 1 24 ? 5.648 -5.082 4.605 1 86.56 24 SER B N 1
ATOM 1511 C CA . SER B 1 24 ? 6.797 -4.418 5.207 1 86.56 24 SER B CA 1
ATOM 1512 C C . SER B 1 24 ? 6.891 -2.961 4.762 1 86.56 24 SER B C 1
ATOM 1514 O O . SER B 1 24 ? 7.008 -2.059 5.594 1 86.56 24 SER B O 1
ATOM 1516 N N . TYR B 1 25 ? 6.875 -2.812 3.498 1 90.75 25 TYR B N 1
ATOM 1517 C CA . TYR B 1 25 ? 6.879 -1.428 3.039 1 90.75 25 TYR B CA 1
ATOM 1518 C C . TYR B 1 25 ? 6.211 -1.303 1.675 1 90.75 25 TYR B C 1
ATOM 1520 O O . TYR B 1 25 ? 5.996 -2.305 0.989 1 90.75 25 TYR B O 1
ATOM 1528 N N . LEU B 1 26 ? 5.738 -0.098 1.34 1 92.44 26 LEU B N 1
ATOM 1529 C CA . LEU B 1 26 ? 5.293 0.279 0.003 1 92.44 26 LEU B CA 1
ATOM 1530 C C . LEU B 1 26 ? 6 1.545 -0.469 1 92.44 26 LEU B C 1
ATOM 1532 O O . LEU B 1 26 ? 6.508 2.318 0.346 1 92.44 26 LEU B O 1
ATOM 1536 N N . HIS B 1 27 ? 6.109 1.636 -1.796 1 90 27 HIS B N 1
ATOM 1537 C CA . HIS B 1 27 ? 6.762 2.801 -2.381 1 90 27 HIS B CA 1
ATOM 1538 C C . HIS B 1 27 ? 5.75 3.9 -2.689 1 90 27 HIS B C 1
ATOM 1540 O O . HIS B 1 27 ? 4.688 3.635 -3.256 1 90 27 HIS B O 1
ATOM 1546 N N . LEU B 1 28 ? 6.043 5.066 -2.227 1 91.25 28 LEU B N 1
ATOM 1547 C CA . LEU B 1 28 ? 5.316 6.281 -2.574 1 91.25 28 LEU B CA 1
ATOM 1548 C C . LEU B 1 28 ? 6.129 7.145 -3.529 1 91.25 28 LEU B C 1
ATOM 1550 O O . LEU B 1 28 ? 7.34 7.305 -3.354 1 91.25 28 LEU B O 1
ATOM 1554 N N . TYR B 1 29 ? 5.453 7.691 -4.535 1 85.81 29 TYR B N 1
ATOM 1555 C CA . TYR B 1 29 ? 6.121 8.492 -5.555 1 85.81 29 TYR B CA 1
ATOM 1556 C C . TYR B 1 29 ? 5.617 9.93 -5.543 1 85.81 29 TYR B C 1
ATOM 1558 O O . TYR B 1 29 ? 4.625 10.25 -6.203 1 85.81 29 TYR B O 1
ATOM 1566 N N . PRO B 1 30 ? 6.301 10.781 -4.77 1 81 30 PRO B N 1
ATOM 1567 C CA . PRO B 1 30 ? 5.914 12.195 -4.828 1 81 30 PRO B CA 1
ATOM 1568 C C . PRO B 1 30 ? 6.117 12.805 -6.211 1 81 30 PRO B C 1
ATOM 1570 O O . PRO B 1 30 ? 7.09 12.477 -6.895 1 81 30 PRO B O 1
ATOM 1573 N N . SER B 1 31 ? 5.152 13.578 -6.539 1 72.88 31 SER B N 1
ATOM 1574 C CA . SER B 1 31 ? 5.176 14.219 -7.852 1 72.88 31 SER B CA 1
ATOM 1575 C C . SER B 1 31 ? 6.152 15.383 -7.879 1 72.88 31 SER B C 1
ATOM 1577 O O . SER B 1 31 ? 6.672 15.789 -6.836 1 72.88 31 SER B O 1
ATOM 1579 N N . GLY B 1 32 ? 6.484 15.852 -9.094 1 68.31 32 GLY B N 1
ATOM 1580 C CA . GLY B 1 32 ? 7.164 17.141 -9.188 1 68.31 32 GLY B CA 1
ATOM 1581 C C . GLY B 1 32 ? 8.219 17.172 -10.273 1 68.31 32 GLY B C 1
ATOM 1582 O O . GLY B 1 32 ? 8.906 16.172 -10.508 1 68.31 32 GLY B O 1
ATOM 1583 N N . ARG B 1 33 ? 8.078 18.125 -11.023 1 63.34 33 ARG B N 1
ATOM 1584 C CA . ARG B 1 33 ? 9.164 18.453 -11.938 1 63.34 33 ARG B CA 1
ATOM 1585 C C . ARG B 1 33 ? 10.445 18.781 -11.18 1 63.34 33 ARG B C 1
ATOM 1587 O O . ARG B 1 33 ? 10.391 19.141 -10 1 63.34 33 ARG B O 1
ATOM 1594 N N . ARG B 1 34 ? 11.453 18.578 -11.82 1 60.09 34 ARG B N 1
ATOM 1595 C CA . ARG B 1 34 ? 12.797 18.828 -11.312 1 60.09 34 ARG B CA 1
ATOM 1596 C C . ARG B 1 34 ? 12.797 19.953 -10.289 1 60.09 34 ARG B C 1
ATOM 1598 O O . ARG B 1 34 ? 13.289 19.781 -9.172 1 60.09 34 ARG B O 1
ATOM 1605 N N . LYS B 1 35 ? 12.227 21.078 -10.586 1 62.72 35 LYS B N 1
ATOM 1606 C CA . LYS B 1 35 ? 12.406 22.25 -9.727 1 62.72 35 LYS B CA 1
ATOM 1607 C C . LYS B 1 35 ? 11.453 22.203 -8.531 1 62.72 35 LYS B C 1
ATOM 1609 O O . LYS B 1 35 ? 11.711 22.844 -7.504 1 62.72 35 LYS B O 1
ATOM 1614 N N . ARG B 1 36 ? 10.43 21.328 -8.516 1 76.62 36 ARG B N 1
ATOM 1615 C CA . ARG B 1 36 ? 9.406 21.359 -7.477 1 76.62 36 ARG B CA 1
ATOM 1616 C C . ARG B 1 36 ? 9.43 20.078 -6.656 1 76.62 36 ARG B C 1
ATOM 1618 O O . ARG B 1 36 ? 8.703 19.953 -5.668 1 76.62 36 ARG B O 1
ATOM 1625 N N . ILE B 1 37 ? 10.422 19.219 -7.016 1 76.31 37 ILE B N 1
ATOM 1626 C CA . ILE B 1 37 ? 10.438 17.906 -6.379 1 76.31 37 ILE B CA 1
ATOM 1627 C C . ILE B 1 37 ? 10.797 18.062 -4.902 1 76.31 37 ILE B C 1
ATOM 1629 O O . ILE B 1 37 ? 10.234 17.359 -4.051 1 76.31 37 ILE B O 1
ATOM 1633 N N . LYS B 1 38 ? 11.672 18.953 -4.633 1 78.81 38 LYS B N 1
ATOM 1634 C CA . LYS B 1 38 ? 12.07 19.156 -3.244 1 78.81 38 LYS B CA 1
ATOM 1635 C C . LYS B 1 38 ? 10.906 19.656 -2.4 1 78.81 38 LYS B C 1
ATOM 1637 O O . LYS B 1 38 ? 10.695 19.188 -1.278 1 78.81 38 LYS B O 1
ATOM 1642 N N . LYS B 1 39 ? 10.266 20.562 -2.949 1 80.31 39 LYS B N 1
ATOM 1643 C CA . LYS B 1 39 ? 9.109 21.109 -2.24 1 80.31 39 LYS B CA 1
ATOM 1644 C C . LYS B 1 39 ? 8.023 20.031 -2.066 1 80.31 39 LYS B C 1
ATOM 1646 O O . LYS B 1 39 ? 7.402 19.953 -1.006 1 80.31 39 LYS B O 1
ATOM 1651 N N . GLN B 1 40 ? 7.875 19.281 -3.053 1 85.5 40 GLN B N 1
ATOM 1652 C CA . GLN B 1 40 ? 6.875 18.219 -2.98 1 85.5 40 GLN B CA 1
ATOM 1653 C C . GLN B 1 40 ? 7.234 17.188 -1.915 1 85.5 40 GLN B C 1
ATOM 1655 O O . GLN B 1 40 ? 6.371 16.734 -1.17 1 85.5 40 GLN B O 1
ATOM 1660 N N . LEU B 1 41 ? 8.516 16.953 -1.875 1 88.44 41 LEU B N 1
ATOM 1661 C CA . LEU B 1 41 ? 8.984 16.016 -0.867 1 88.44 41 LEU B CA 1
ATOM 1662 C C . LEU B 1 41 ? 8.766 16.562 0.538 1 88.44 41 LEU B C 1
ATOM 1664 O O . LEU B 1 41 ? 8.367 15.828 1.444 1 88.44 41 LEU B O 1
ATOM 1668 N N . LYS B 1 42 ? 9.008 17.797 0.673 1 87.5 42 LYS B N 1
ATOM 1669 C CA . LYS B 1 42 ? 8.797 18.438 1.967 1 87.5 42 LYS B CA 1
ATOM 1670 C C . LYS B 1 42 ? 7.32 18.422 2.35 1 87.5 42 LYS B C 1
ATOM 1672 O O . LYS B 1 42 ? 6.973 18.141 3.496 1 87.5 42 LYS B O 1
ATOM 1677 N N . ASP B 1 43 ? 6.492 18.719 1.456 1 88.19 43 ASP B N 1
ATOM 1678 C CA . ASP B 1 43 ? 5.055 18.703 1.705 1 88.19 43 ASP B CA 1
ATOM 1679 C C . ASP B 1 43 ? 4.582 17.297 2.086 1 88.19 43 ASP B C 1
ATOM 1681 O O . ASP B 1 43 ? 3.789 17.141 3.014 1 88.19 43 ASP B O 1
ATOM 1685 N N . THR B 1 44 ? 5.059 16.375 1.361 1 91.38 44 THR B N 1
ATOM 1686 C CA . THR B 1 44 ? 4.691 14.992 1.622 1 91.38 44 THR B CA 1
ATOM 1687 C C . THR B 1 44 ? 5.148 14.562 3.014 1 91.38 44 THR B C 1
ATOM 1689 O O . THR B 1 44 ? 4.367 14.008 3.787 1 91.38 44 THR B O 1
ATOM 1692 N N . THR B 1 45 ? 6.367 14.844 3.336 1 92 45 THR B N 1
ATOM 1693 C CA . THR B 1 45 ? 6.891 14.445 4.637 1 92 45 THR B CA 1
ATOM 1694 C C . THR B 1 45 ? 6.148 15.164 5.762 1 92 45 THR B C 1
ATOM 1696 O O . THR B 1 45 ? 5.887 14.57 6.812 1 92 45 THR B O 1
ATOM 1699 N N . THR B 1 46 ? 5.793 16.375 5.57 1 88.25 46 THR B N 1
ATOM 1700 C CA . THR B 1 46 ? 5.039 17.125 6.566 1 88.25 46 THR B CA 1
ATOM 1701 C C . THR B 1 46 ? 3.656 16.516 6.773 1 88.25 46 THR B C 1
ATOM 1703 O O . THR B 1 46 ? 3.221 16.328 7.91 1 88.25 46 THR B O 1
ATOM 1706 N N . PHE B 1 47 ? 3.012 16.188 5.762 1 88.94 47 PHE B N 1
ATOM 1707 C CA . PHE B 1 47 ? 1.689 15.578 5.828 1 88.94 47 PHE B CA 1
ATOM 1708 C C . PHE B 1 47 ? 1.728 14.289 6.645 1 88.94 47 PHE B C 1
ATOM 1710 O O . PHE B 1 47 ? 0.969 14.133 7.605 1 88.94 47 PHE B O 1
ATOM 1717 N N . TYR B 1 48 ? 2.564 13.422 6.273 1 93.62 48 TYR B N 1
ATOM 1718 C CA . TYR B 1 48 ? 2.562 12.102 6.879 1 93.62 48 TYR B CA 1
ATOM 1719 C C . TYR B 1 48 ? 3.148 12.141 8.281 1 93.62 48 TYR B C 1
ATOM 1721 O O . TYR B 1 48 ? 2.729 11.375 9.156 1 93.62 48 TYR B O 1
ATOM 1729 N N . SER B 1 49 ? 4.121 13.031 8.539 1 92.19 49 SER B N 1
ATOM 1730 C CA . SER B 1 49 ? 4.727 13.086 9.867 1 92.19 49 SER B CA 1
ATOM 1731 C C . SER B 1 49 ? 3.857 13.875 10.836 1 92.19 49 SER B C 1
ATOM 1733 O O . SER B 1 49 ? 3.588 13.414 11.953 1 92.19 49 SER B O 1
ATOM 1735 N N . LYS B 1 50 ? 3.33 15 10.414 1 88.5 50 LYS B N 1
ATOM 1736 C CA . LYS B 1 50 ? 2.611 15.875 11.336 1 88.5 50 LYS B CA 1
ATOM 1737 C C . LYS B 1 50 ? 1.148 15.453 11.461 1 88.5 50 LYS B C 1
ATOM 1739 O O . LYS B 1 50 ? 0.612 15.383 12.57 1 88.5 50 LYS B O 1
ATOM 1744 N N . ILE B 1 51 ? 0.571 15.133 10.406 1 85.81 51 ILE B N 1
ATOM 1745 C CA . ILE B 1 51 ? -0.858 14.836 10.422 1 85.81 51 ILE B CA 1
ATOM 1746 C C . ILE B 1 51 ? -1.082 13.383 10.812 1 85.81 51 ILE B C 1
ATOM 1748 O O . ILE B 1 51 ? -1.996 13.07 11.578 1 85.81 51 ILE B O 1
ATOM 1752 N N . LEU B 1 52 ? -0.228 12.531 10.328 1 91.06 52 LEU B N 1
ATOM 1753 C CA . LEU B 1 52 ? -0.496 11.109 10.539 1 91.06 52 LEU B CA 1
ATOM 1754 C C . LEU B 1 52 ? 0.454 10.523 11.586 1 91.06 52 LEU B C 1
ATOM 1756 O O . LEU B 1 52 ? 0.298 9.375 11.992 1 91.06 52 LEU B O 1
ATOM 1760 N N . GLY B 1 53 ? 1.472 11.25 11.961 1 91.75 53 GLY B N 1
ATOM 1761 C CA . GLY B 1 53 ? 2.305 10.883 13.102 1 91.75 53 GLY B CA 1
ATOM 1762 C C . GLY B 1 53 ? 3.42 9.922 12.742 1 91.75 53 GLY B C 1
ATOM 1763 O O . GLY B 1 53 ? 3.998 9.281 13.617 1 91.75 53 GLY B O 1
ATOM 1764 N N . MET B 1 54 ? 3.754 9.812 11.492 1 93.19 54 MET B N 1
ATOM 1765 C CA . MET B 1 54 ? 4.82 8.906 11.078 1 93.19 54 MET B CA 1
ATOM 1766 C C . MET B 1 54 ? 6.191 9.516 11.336 1 93.19 54 MET B C 1
ATOM 1768 O O . MET B 1 54 ? 6.32 10.742 11.422 1 93.19 54 MET B O 1
ATOM 1772 N N . GLU B 1 55 ? 7.164 8.656 11.484 1 94.38 55 GLU B N 1
ATOM 1773 C CA . GLU B 1 55 ? 8.539 9.102 11.656 1 94.38 55 GLU B CA 1
ATOM 1774 C C . GLU B 1 55 ? 9.266 9.195 10.32 1 94.38 55 GLU B C 1
ATOM 1776 O O . GLU B 1 55 ? 9.25 8.242 9.531 1 94.38 55 GLU B O 1
ATOM 1781 N N . VAL B 1 56 ? 9.961 10.344 10.109 1 94.19 56 VAL B N 1
ATOM 1782 C CA . VAL B 1 56 ? 10.758 10.508 8.891 1 94.19 56 VAL B CA 1
ATOM 1783 C C . VAL B 1 56 ? 12.156 9.945 9.109 1 94.19 56 VAL B C 1
ATOM 1785 O O . VAL B 1 56 ? 12.859 10.344 10.039 1 94.19 56 VAL B O 1
ATOM 1788 N N . MET B 1 57 ? 12.5 9.008 8.305 1 94.5 57 MET B N 1
ATOM 1789 C CA . MET B 1 57 ? 13.852 8.453 8.312 1 94.5 57 MET B CA 1
ATOM 1790 C C . MET B 1 57 ? 14.594 8.805 7.027 1 94.5 57 MET B C 1
ATOM 1792 O O . MET B 1 57 ? 14.016 8.766 5.938 1 94.5 57 MET B O 1
ATOM 1796 N N . THR B 1 58 ? 15.82 9.188 7.145 1 91.56 58 THR B N 1
ATOM 1797 C CA . THR B 1 58 ? 16.656 9.484 5.992 1 91.56 58 THR B CA 1
ATOM 1798 C C . THR B 1 58 ? 17.766 8.445 5.852 1 91.56 58 THR B C 1
ATOM 1800 O O . THR B 1 58 ? 18.469 8.148 6.82 1 91.56 58 THR B O 1
ATOM 1803 N N . PHE B 1 59 ? 17.797 7.926 4.695 1 84.94 59 PHE B N 1
ATOM 1804 C CA . PHE B 1 59 ? 18.812 6.926 4.379 1 84.94 59 PHE B CA 1
ATOM 1805 C C . PHE B 1 59 ? 19.906 7.523 3.516 1 84.94 59 PHE B C 1
ATOM 1807 O O . PHE B 1 59 ? 19.922 8.727 3.264 1 84.94 59 PHE B O 1
ATOM 1814 N N . GLU B 1 60 ? 20.828 6.68 3.193 1 80.38 60 GLU B N 1
ATOM 1815 C CA . GLU B 1 60 ? 21.922 7.125 2.342 1 80.38 60 GLU B CA 1
ATOM 1816 C C . GLU B 1 60 ? 21.406 7.691 1.023 1 80.38 60 GLU B C 1
ATOM 1818 O O . GLU B 1 60 ? 20.422 7.184 0.464 1 80.38 60 GLU B O 1
ATOM 1823 N N . GLY B 1 61 ? 22.016 8.844 0.521 1 79.19 61 GLY B N 1
ATOM 1824 C CA . GLY B 1 61 ? 21.641 9.43 -0.751 1 79.19 61 GLY B CA 1
ATOM 1825 C C . GLY B 1 61 ? 20.391 10.289 -0.661 1 79.19 61 GLY B C 1
ATOM 1826 O O . GLY B 1 61 ? 19.688 10.477 -1.655 1 79.19 61 GLY B O 1
ATOM 1827 N N . ASP B 1 62 ? 20 10.562 0.524 1 81.25 62 ASP B N 1
ATOM 1828 C CA . ASP B 1 62 ? 18.875 11.453 0.792 1 81.25 62 ASP B CA 1
ATOM 1829 C C . ASP B 1 62 ? 17.547 10.766 0.51 1 81.25 62 ASP B C 1
ATOM 1831 O O . ASP B 1 62 ? 16.547 11.422 0.202 1 81.25 62 ASP B O 1
ATOM 1835 N N . GLN B 1 63 ? 17.656 9.43 0.508 1 85.81 63 GLN B N 1
ATOM 1836 C CA . GLN B 1 63 ? 16.406 8.672 0.403 1 85.81 63 GLN B CA 1
ATOM 1837 C C . GLN B 1 63 ? 15.617 8.719 1.711 1 85.81 63 GLN B C 1
ATOM 1839 O O . GLN B 1 63 ? 16.188 8.539 2.789 1 85.81 63 GLN B O 1
ATOM 1844 N N . LYS B 1 64 ? 14.359 9.07 1.606 1 91.62 64 LYS B N 1
ATOM 1845 C CA . LYS B 1 64 ? 13.539 9.203 2.811 1 91.62 64 LYS B CA 1
ATOM 1846 C C . LYS B 1 64 ? 12.469 8.125 2.869 1 91.62 64 LYS B C 1
ATOM 1848 O O . LYS B 1 64 ? 12.031 7.617 1.832 1 91.62 64 LYS B O 1
ATOM 1853 N N . ALA B 1 65 ? 12.203 7.801 4.113 1 94 65 ALA B N 1
ATOM 1854 C CA . ALA B 1 65 ? 11.086 6.898 4.375 1 94 65 ALA B CA 1
ATOM 1855 C C . ALA B 1 65 ? 10.227 7.41 5.527 1 94 65 ALA B C 1
ATOM 1857 O O . ALA B 1 65 ? 10.695 8.195 6.359 1 94 65 ALA B O 1
ATOM 1858 N N . LEU B 1 66 ? 8.969 7.059 5.477 1 95.12 66 LEU B N 1
ATOM 1859 C CA . LEU B 1 66 ? 8.008 7.316 6.551 1 95.12 66 LEU B CA 1
ATOM 1860 C C . LEU B 1 66 ? 7.711 6.039 7.328 1 95.12 66 LEU B C 1
ATOM 1862 O O . LEU B 1 66 ? 7.098 5.109 6.797 1 95.12 66 LEU B O 1
ATOM 1866 N N . CYS B 1 67 ? 8.109 6.008 8.602 1 94.19 67 CYS B N 1
ATOM 1867 C CA . CYS B 1 67 ? 8.016 4.789 9.398 1 94.19 67 CYS B CA 1
ATOM 1868 C C . CYS B 1 67 ? 6.836 4.855 10.367 1 94.19 67 CYS B C 1
ATOM 1870 O O . CYS B 1 67 ? 6.609 5.883 11 1 94.19 67 CYS B O 1
ATOM 1872 N N . PHE B 1 68 ? 6.109 3.793 10.477 1 91.56 68 PHE B N 1
ATOM 1873 C CA . PHE B 1 68 ? 4.984 3.652 11.391 1 91.56 68 PHE B CA 1
ATOM 1874 C C . PHE B 1 68 ? 4.723 2.184 11.703 1 91.56 68 PHE B C 1
ATOM 1876 O O . PHE B 1 68 ? 4.645 1.354 10.797 1 91.56 68 PHE B O 1
ATOM 1883 N N . GLY B 1 69 ? 4.625 1.846 13.023 1 90.06 69 GLY B N 1
ATOM 1884 C CA . GLY B 1 69 ? 4.555 0.437 13.375 1 90.06 69 GLY B CA 1
ATOM 1885 C C . GLY B 1 69 ? 5.695 -0.38 12.797 1 90.06 69 GLY B C 1
ATOM 1886 O O . GLY B 1 69 ? 6.863 -0.032 12.977 1 90.06 69 GLY B O 1
ATOM 1887 N N . ASP B 1 70 ? 5.316 -1.465 12.125 1 87.75 70 ASP B N 1
ATOM 1888 C CA . ASP B 1 70 ? 6.312 -2.336 11.516 1 87.75 70 ASP B CA 1
ATOM 1889 C C . ASP B 1 70 ? 6.375 -2.123 10 1 87.75 70 ASP B C 1
ATOM 1891 O O . ASP B 1 70 ? 6.855 -2.988 9.266 1 87.75 70 ASP B O 1
ATOM 1895 N N . GLN B 1 71 ? 5.855 -1.001 9.625 1 92.56 71 GLN B N 1
ATOM 1896 C CA . GLN B 1 71 ? 5.793 -0.735 8.188 1 92.56 71 GLN B CA 1
ATOM 1897 C C . GLN B 1 71 ? 6.438 0.605 7.848 1 92.56 71 GLN B C 1
ATOM 1899 O O . GLN B 1 71 ? 6.723 1.407 8.742 1 92.56 71 GLN B O 1
ATOM 1904 N N . LYS B 1 72 ? 6.754 0.8 6.617 1 94.25 72 LYS B N 1
ATOM 1905 C CA . LYS B 1 72 ? 7.227 2.111 6.18 1 94.25 72 LYS B CA 1
ATOM 1906 C C . LYS B 1 72 ? 6.797 2.396 4.742 1 94.25 72 LYS B C 1
ATOM 1908 O O . LYS B 1 72 ? 6.531 1.471 3.973 1 94.25 72 LYS B O 1
ATOM 1913 N N . PHE B 1 73 ? 6.609 3.643 4.43 1 95.38 73 PHE B N 1
ATOM 1914 C CA . PHE B 1 73 ? 6.527 4.137 3.061 1 95.38 73 PHE B CA 1
ATOM 1915 C C . PHE B 1 73 ? 7.887 4.641 2.586 1 95.38 73 PHE B C 1
ATOM 1917 O O . PHE B 1 73 ? 8.453 5.559 3.18 1 95.38 73 PHE B O 1
ATOM 1924 N N . LYS B 1 74 ? 8.414 4.035 1.526 1 92.19 74 LYS B N 1
ATOM 1925 C CA . LYS B 1 74 ? 9.633 4.547 0.911 1 92.19 74 LYS B CA 1
ATOM 1926 C C . LYS B 1 74 ? 9.32 5.625 -0.124 1 92.19 74 LYS B C 1
ATOM 1928 O O . LYS B 1 74 ? 8.484 5.418 -1.006 1 92.19 74 LYS B O 1
ATOM 1933 N N . LEU B 1 75 ? 9.906 6.746 0.064 1 92.75 75 LEU B N 1
ATOM 1934 C CA . LEU B 1 75 ? 9.664 7.859 -0.849 1 92.75 75 LEU B CA 1
ATOM 1935 C C . LEU B 1 75 ? 10.664 7.848 -1.999 1 92.75 75 LEU B C 1
ATOM 1937 O O . LEU B 1 75 ? 11.875 7.855 -1.772 1 92.75 75 LEU B O 1
ATOM 1941 N N . HIS B 1 76 ? 10.117 7.793 -3.203 1 86.62 76 HIS B N 1
ATOM 1942 C CA . HIS B 1 76 ? 10.969 7.785 -4.391 1 86.62 76 HIS B CA 1
ATOM 1943 C C . HIS B 1 76 ? 10.625 8.945 -5.316 1 86.62 76 HIS B C 1
ATOM 1945 O O . HIS B 1 76 ? 9.453 9.234 -5.555 1 86.62 76 HIS B O 1
ATOM 1951 N N . LYS B 1 77 ? 11.742 9.555 -5.656 1 78.56 77 LYS B N 1
ATOM 1952 C CA . LYS B 1 77 ? 11.562 10.609 -6.652 1 78.56 77 LYS B CA 1
ATOM 1953 C C . LYS B 1 77 ? 11.289 10.023 -8.031 1 78.56 77 LYS B C 1
ATOM 1955 O O . LYS B 1 77 ? 12.008 9.141 -8.492 1 78.56 77 LYS B O 1
ATOM 1960 N N . VAL B 1 78 ? 10.211 10.516 -8.625 1 75.5 78 VAL B N 1
ATOM 1961 C CA . VAL B 1 78 ? 9.875 10.031 -9.961 1 75.5 78 VAL B CA 1
ATOM 1962 C C . VAL B 1 78 ? 11.023 10.328 -10.922 1 75.5 78 VAL B C 1
ATOM 1964 O O . VAL B 1 78 ? 11.578 11.43 -10.914 1 75.5 78 VAL B O 1
ATOM 1967 N N . GLY B 1 79 ? 11.375 9.383 -11.742 1 74.19 79 GLY B N 1
ATOM 1968 C CA . GLY B 1 79 ? 12.445 9.555 -12.711 1 74.19 79 GLY B CA 1
ATOM 1969 C C . GLY B 1 79 ? 13.797 9.078 -12.211 1 74.19 79 GLY B C 1
ATOM 1970 O O . GLY B 1 79 ? 14.742 8.938 -12.984 1 74.19 79 GLY B O 1
ATOM 1971 N N . LYS B 1 80 ? 13.953 8.852 -10.961 1 73.25 80 LYS B N 1
ATOM 1972 C CA . LYS B 1 80 ? 15.219 8.383 -10.398 1 73.25 80 LYS B CA 1
ATOM 1973 C C . LYS B 1 80 ? 15.094 6.957 -9.875 1 73.25 80 LYS B C 1
ATOM 1975 O O . LYS B 1 80 ? 15.898 6.52 -9.055 1 73.25 80 LYS B O 1
ATOM 1980 N N . GLU B 1 81 ? 14.016 6.309 -10.398 1 74.81 81 GLU B N 1
ATOM 1981 C CA . GLU B 1 81 ? 13.773 4.961 -9.891 1 74.81 81 GLU B CA 1
ATOM 1982 C C . GLU B 1 81 ? 14.68 3.945 -10.594 1 74.81 81 GLU B C 1
ATOM 1984 O O . GLU B 1 81 ? 15.023 4.121 -11.766 1 74.81 81 GLU B O 1
ATOM 1989 N N . SER B 1 82 ? 15.133 3.014 -9.789 1 76.69 82 SER B N 1
ATOM 1990 C CA . SER B 1 82 ? 15.891 1.9 -10.359 1 76.69 82 SER B CA 1
ATOM 1991 C C . SER B 1 82 ? 15.023 0.65 -10.477 1 76.69 82 SER B C 1
ATOM 1993 O O . SER B 1 82 ? 14.031 0.503 -9.758 1 76.69 82 SER B O 1
ATOM 1995 N N . ALA B 1 83 ? 15.344 -0.223 -11.438 1 79.44 83 ALA B N 1
ATOM 1996 C CA . ALA B 1 83 ? 14.656 -1.508 -11.562 1 79.44 83 ALA B CA 1
ATOM 1997 C C . ALA B 1 83 ? 15.031 -2.438 -10.406 1 79.44 83 ALA B C 1
ATOM 1999 O O . ALA B 1 83 ? 16.125 -2.35 -9.867 1 79.44 83 ALA B O 1
ATOM 2000 N N . PRO B 1 84 ? 14.078 -3.307 -10.086 1 83.12 84 PRO B N 1
ATOM 2001 C CA . PRO B 1 84 ? 12.727 -3.482 -10.609 1 83.12 84 PRO B CA 1
ATOM 2002 C C . PRO B 1 84 ? 11.734 -2.479 -10.023 1 83.12 84 PRO B C 1
ATOM 2004 O O . PRO B 1 84 ? 11.953 -1.95 -8.93 1 83.12 84 PRO B O 1
ATOM 2007 N N . LYS B 1 85 ? 10.734 -2.117 -10.883 1 84.19 85 LYS B N 1
ATOM 2008 C CA . LYS B 1 85 ? 9.68 -1.206 -10.445 1 84.19 85 LYS B CA 1
ATOM 2009 C C . LYS B 1 85 ? 8.336 -1.6 -11.039 1 84.19 85 LYS B C 1
ATOM 2011 O O . LYS B 1 85 ? 8.266 -2.428 -11.945 1 84.19 85 LYS B O 1
ATOM 2016 N N . ALA B 1 86 ? 7.324 -1.08 -10.469 1 89.06 86 ALA B N 1
ATOM 2017 C CA . ALA B 1 86 ? 5.984 -1.285 -11.008 1 89.06 86 ALA B CA 1
ATOM 2018 C C . ALA B 1 86 ? 5.895 -0.789 -12.453 1 89.06 86 ALA B C 1
ATOM 2020 O O . ALA B 1 86 ? 6.684 0.061 -12.867 1 89.06 86 ALA B O 1
ATOM 2021 N N . THR B 1 87 ? 4.984 -1.336 -13.172 1 89.19 87 THR B N 1
ATOM 2022 C CA . THR B 1 87 ? 4.828 -1.02 -14.586 1 89.19 87 THR B CA 1
ATOM 2023 C C . THR B 1 87 ? 4.438 0.444 -14.773 1 89.19 87 THR B C 1
ATOM 2025 O O . THR B 1 87 ? 4.93 1.11 -15.688 1 89.19 87 THR B O 1
ATOM 2028 N N . HIS B 1 88 ? 3.545 0.949 -13.906 1 91.12 88 HIS B N 1
ATOM 2029 C CA . HIS B 1 88 ? 3.078 2.328 -14 1 91.12 88 HIS B CA 1
ATOM 2030 C C . HIS B 1 88 ? 3.316 3.08 -12.695 1 91.12 88 HIS B C 1
ATOM 2032 O O . HIS B 1 88 ? 2.523 2.971 -11.758 1 91.12 88 HIS B O 1
ATOM 2038 N N . LEU B 1 89 ? 4.383 3.809 -12.695 1 88.12 89 LEU B N 1
ATOM 2039 C CA . LEU B 1 89 ? 4.648 4.664 -11.539 1 88.12 89 LEU B CA 1
ATOM 2040 C C . LEU B 1 89 ? 3.896 5.988 -11.664 1 88.12 89 LEU B C 1
ATOM 2042 O O . LEU B 1 89 ? 4.293 6.859 -12.445 1 88.12 89 LEU B O 1
ATOM 2046 N N . VAL B 1 90 ? 2.812 6.18 -10.875 1 90.25 90 VAL B N 1
ATOM 2047 C CA . VAL B 1 90 ? 1.943 7.344 -11.016 1 90.25 90 VAL B CA 1
ATOM 2048 C C . VAL B 1 90 ? 1.678 7.961 -9.648 1 90.25 90 VAL B C 1
ATOM 2050 O O . VAL B 1 90 ? 1.061 7.332 -8.781 1 90.25 90 VAL B O 1
ATOM 2053 N N . PRO B 1 91 ? 2.188 9.18 -9.477 1 90.56 91 PRO B N 1
ATOM 2054 C CA . PRO B 1 91 ? 1.827 9.852 -8.227 1 90.56 91 PRO B CA 1
ATOM 2055 C C . PRO B 1 91 ? 0.316 9.961 -8.031 1 90.56 91 PRO B C 1
ATOM 2057 O O . PRO B 1 91 ? -0.421 10.18 -9 1 90.56 91 PRO B O 1
ATOM 2060 N N . GLY B 1 92 ? -0.159 9.805 -6.75 1 92.31 92 GLY B N 1
ATOM 2061 C CA . GLY B 1 92 ? -1.571 9.961 -6.441 1 92.31 92 GLY B CA 1
ATOM 2062 C C . GLY B 1 92 ? -2.4 8.742 -6.797 1 92.31 92 GLY B C 1
ATOM 2063 O O . GLY B 1 92 ? -3.6 8.859 -7.059 1 92.31 92 GLY B O 1
ATOM 2064 N N . SER B 1 93 ? -1.772 7.578 -6.879 1 92.56 93 SER B N 1
ATOM 2065 C CA . SER B 1 93 ? -2.484 6.367 -7.277 1 92.56 93 SER B CA 1
ATOM 2066 C C . SER B 1 93 ? -2.785 5.48 -6.078 1 92.56 93 SER B C 1
ATOM 2068 O O . SER B 1 93 ? -3.518 4.496 -6.195 1 92.56 93 SER B O 1
ATOM 2070 N N . LEU B 1 94 ? -2.285 5.805 -4.934 1 94.19 94 LEU B N 1
ATOM 2071 C CA . LEU B 1 94 ? -2.439 4.961 -3.752 1 94.19 94 LEU B CA 1
ATOM 2072 C C . LEU B 1 94 ? -3.756 5.254 -3.043 1 94.19 94 LEU B C 1
ATOM 2074 O O . LEU B 1 94 ? -4.141 6.414 -2.895 1 94.19 94 LEU B O 1
ATOM 2078 N N . ASP B 1 95 ? -4.48 4.23 -2.676 1 92.69 95 ASP B N 1
ATOM 2079 C CA . ASP B 1 95 ? -5.703 4.23 -1.876 1 92.69 95 ASP B CA 1
ATOM 2080 C C . ASP B 1 95 ? -5.586 3.266 -0.697 1 92.69 95 ASP B C 1
ATOM 2082 O O . ASP B 1 95 ? -5.676 2.049 -0.872 1 92.69 95 ASP B O 1
ATOM 2086 N N . ILE B 1 96 ? -5.34 3.865 0.538 1 94.5 96 ILE B N 1
ATOM 2087 C CA . ILE B 1 96 ? -4.973 3.025 1.673 1 94.5 96 ILE B CA 1
ATOM 2088 C C . ILE B 1 96 ? -5.832 3.389 2.883 1 94.5 96 ILE B C 1
ATOM 2090 O O . ILE B 1 96 ? -6.43 4.465 2.924 1 94.5 96 ILE B O 1
ATOM 2094 N N . CYS B 1 97 ? -5.898 2.438 3.805 1 91.75 97 CYS B N 1
ATOM 2095 C CA . CYS B 1 97 ? -6.5 2.672 5.113 1 91.75 97 CYS B CA 1
ATOM 2096 C C . CYS B 1 97 ? -5.488 2.438 6.227 1 91.75 97 CYS B C 1
ATOM 2098 O O . CYS B 1 97 ? -4.824 1.399 6.262 1 91.75 97 CYS B O 1
ATOM 2100 N N . LEU B 1 98 ? -5.355 3.396 7.094 1 92.88 98 LEU B N 1
ATOM 2101 C CA . LEU B 1 98 ? -4.484 3.322 8.258 1 92.88 98 LEU B CA 1
ATOM 2102 C C . LEU B 1 98 ? -5.297 3.324 9.547 1 92.88 98 LEU B C 1
ATOM 2104 O O . LEU B 1 98 ? -6.336 3.984 9.633 1 92.88 98 LEU B O 1
ATOM 2108 N N . ILE B 1 99 ? -4.762 2.646 10.516 1 89.5 99 ILE B N 1
ATOM 2109 C CA . ILE B 1 99 ? -5.367 2.633 11.844 1 89.5 99 ILE B CA 1
ATOM 2110 C C . ILE B 1 99 ? -4.629 3.613 12.75 1 89.5 99 ILE B C 1
ATOM 2112 O O . ILE B 1 99 ? -3.402 3.582 12.844 1 89.5 99 ILE B O 1
ATOM 2116 N N . THR B 1 100 ? -5.418 4.484 13.359 1 87.56 100 THR B N 1
ATOM 2117 C CA . THR B 1 100 ? -4.836 5.441 14.297 1 87.56 100 THR B CA 1
ATOM 2118 C C . THR B 1 100 ? -5.145 5.043 15.734 1 87.56 100 THR B C 1
ATOM 2120 O O . THR B 1 100 ? -6.184 4.43 16.016 1 87.56 100 THR B O 1
ATOM 2123 N N . LYS B 1 101 ? -4.238 5.406 16.578 1 83.94 101 LYS B N 1
ATOM 2124 C CA . LYS B 1 101 ? -4.453 5.23 18.016 1 83.94 101 LYS B CA 1
ATOM 2125 C C . LYS B 1 101 ? -5.094 6.469 18.625 1 83.94 101 LYS B C 1
ATOM 2127 O O . LYS B 1 101 ? -5.469 6.465 19.797 1 83.94 101 LYS B O 1
ATOM 2132 N N . MET B 1 102 ? -5.254 7.484 17.812 1 80.75 102 MET B N 1
ATOM 2133 C CA . MET B 1 102 ? -5.887 8.719 18.266 1 80.75 102 MET B CA 1
ATOM 2134 C C . MET B 1 102 ? -7.398 8.648 18.109 1 80.75 102 MET B C 1
ATOM 2136 O O . MET B 1 102 ? -7.898 7.984 17.203 1 80.75 102 MET B O 1
ATOM 2140 N N . HIS B 1 103 ? -8.039 9.414 18.984 1 77.88 103 HIS B N 1
ATOM 2141 C CA . HIS B 1 103 ? -9.469 9.586 18.781 1 77.88 103 HIS B CA 1
ATOM 2142 C C . HIS B 1 103 ? -9.75 10.414 17.531 1 77.88 103 HIS B C 1
ATOM 2144 O O . HIS B 1 103 ? -9.195 11.5 17.359 1 77.88 103 HIS B O 1
ATOM 2150 N N . LEU B 1 104 ? -10.602 9.891 16.719 1 78.62 104 LEU B N 1
ATOM 2151 C CA . LEU B 1 104 ? -10.836 10.531 15.43 1 78.62 104 LEU B CA 1
ATOM 2152 C C . LEU B 1 104 ? -11.406 11.93 15.617 1 78.62 104 LEU B C 1
ATOM 2154 O O . LEU B 1 104 ? -11.109 12.836 14.836 1 78.62 104 LEU B O 1
ATOM 2158 N N . GLU B 1 105 ? -12.188 12.039 16.625 1 76.31 105 GLU B N 1
ATOM 2159 C CA . GLU B 1 105 ? -12.742 13.359 16.891 1 76.31 105 GLU B CA 1
ATOM 2160 C C . GLU B 1 105 ? -11.641 14.383 17.172 1 76.31 105 GLU B C 1
ATOM 2162 O O . GLU B 1 105 ? -11.719 15.523 16.719 1 76.31 105 GLU B O 1
ATOM 2167 N N . GLU B 1 106 ? -10.68 13.961 17.891 1 77.75 106 GLU B N 1
ATOM 2168 C CA . GLU B 1 106 ? -9.531 14.828 18.172 1 77.75 106 GLU B CA 1
ATOM 2169 C C . GLU B 1 106 ? -8.75 15.141 16.906 1 77.75 106 GLU B C 1
ATOM 2171 O O . GLU B 1 106 ? -8.281 16.266 16.719 1 77.75 106 GLU B O 1
ATOM 2176 N N . MET B 1 107 ? -8.617 14.172 16.125 1 78.69 107 MET B N 1
ATOM 2177 C CA . MET B 1 107 ? -7.906 14.375 14.875 1 78.69 107 MET B CA 1
ATOM 2178 C C . MET B 1 107 ? -8.625 15.398 14 1 78.69 107 MET B C 1
ATOM 2180 O O . MET B 1 107 ? -7.988 16.281 13.414 1 78.69 107 MET B O 1
ATOM 2184 N N . VAL B 1 108 ? -9.891 15.234 13.938 1 78.19 108 VAL B N 1
ATOM 2185 C CA . VAL B 1 108 ? -10.695 16.141 13.117 1 78.19 108 VAL B CA 1
ATOM 2186 C C . VAL B 1 108 ? -10.578 17.562 13.648 1 78.19 108 VAL B C 1
ATOM 2188 O O . VAL B 1 108 ? -10.484 18.516 12.875 1 78.19 108 VAL B O 1
ATOM 2191 N N . GLN B 1 109 ? -10.602 17.656 14.906 1 76.56 109 GLN B N 1
ATOM 2192 C CA . GLN B 1 109 ? -10.484 18.969 15.523 1 76.56 109 GLN B CA 1
ATOM 2193 C C . GLN B 1 109 ? -9.133 19.609 15.203 1 76.56 109 GLN B C 1
ATOM 2195 O O . GLN B 1 109 ? -9.047 20.812 14.969 1 76.56 109 GLN B O 1
ATOM 2200 N N . CYS B 1 110 ? -8.148 18.734 15.203 1 75.5 110 CYS B N 1
ATOM 2201 C CA . CYS B 1 110 ? -6.805 19.219 14.906 1 75.5 110 CYS B CA 1
ATOM 2202 C C . CYS B 1 110 ? -6.672 19.609 13.438 1 75.5 110 CYS B C 1
ATOM 2204 O O . CYS B 1 110 ? -5.98 20.578 13.102 1 75.5 110 CYS B O 1
ATOM 2206 N N . LEU B 1 111 ? -7.215 18.828 12.531 1 76.12 111 LEU B N 1
ATOM 2207 C CA . LEU B 1 111 ? -7.074 19.016 11.094 1 76.12 111 LEU B CA 1
ATOM 2208 C C . LEU B 1 111 ? -7.898 20.219 10.617 1 76.12 111 LEU B C 1
ATOM 2210 O O . LEU B 1 111 ? -7.594 20.812 9.586 1 76.12 111 LEU B O 1
ATOM 2214 N N . LYS B 1 112 ? -8.469 20.797 11.359 1 66.5 112 LYS B N 1
ATOM 2215 C CA . LYS B 1 112 ? -9.375 21.844 10.891 1 66.5 112 LYS B CA 1
ATOM 2216 C C . LYS B 1 112 ? -9.977 21.484 9.539 1 66.5 112 LYS B C 1
ATOM 2218 O O . LYS B 1 112 ? -9.25 21.312 8.547 1 66.5 112 LYS B O 1
ATOM 2223 N N . ALA B 1 113 ? -11.234 20.797 9.281 1 55.34 113 ALA B N 1
ATOM 2224 C CA . ALA B 1 113 ? -12.203 20.203 8.352 1 55.34 113 ALA B CA 1
ATOM 2225 C C . ALA B 1 113 ? -11.602 20.047 6.957 1 55.34 113 ALA B C 1
ATOM 2227 O O . ALA B 1 113 ? -12 19.172 6.199 1 55.34 113 ALA B O 1
ATOM 2228 N N . PRO B 1 114 ? -10.766 20.781 6.438 1 55.75 114 PRO B N 1
ATOM 2229 C CA . PRO B 1 114 ? -10.68 20.766 4.973 1 55.75 114 PRO B CA 1
ATOM 2230 C C . PRO B 1 114 ? -10.062 19.484 4.434 1 55.75 114 PRO B C 1
ATOM 2232 O O . PRO B 1 114 ? -10.312 19.094 3.289 1 55.75 114 PRO B O 1
ATOM 2235 N N . LEU B 1 115 ? -9.305 18.875 5.203 1 57.34 115 LEU B N 1
ATOM 2236 C CA . LEU B 1 115 ? -8.57 17.75 4.633 1 57.34 115 LEU B CA 1
ATOM 2237 C C . LEU B 1 115 ? -9.398 16.484 4.664 1 57.34 115 LEU B C 1
ATOM 2239 O O . LEU B 1 115 ? -9.062 15.492 4.008 1 57.34 115 LEU B O 1
ATOM 2243 N N . SER B 1 116 ? -10.539 16.516 5.391 1 60.53 116 SER B N 1
ATOM 2244 C CA . SER B 1 116 ? -11.336 15.305 5.562 1 60.53 116 SER B CA 1
ATOM 2245 C C . SER B 1 116 ? -12.508 15.273 4.586 1 60.53 116 SER B C 1
ATOM 2247 O O . SER B 1 116 ? -13.141 16.297 4.336 1 60.53 116 SER B O 1
ATOM 2249 N N . LEU B 1 117 ? -12.562 14.203 3.779 1 59.66 117 LEU B N 1
ATOM 2250 C CA . LEU B 1 117 ? -13.641 14.031 2.812 1 59.66 117 LEU B CA 1
ATOM 2251 C C . LEU B 1 117 ? -14.875 13.422 3.473 1 59.66 117 LEU B C 1
ATOM 2253 O O . LEU B 1 117 ? -15.906 13.234 2.824 1 59.66 117 LEU B O 1
ATOM 2257 N N . GLY B 1 118 ? -14.828 13.102 4.773 1 62.75 118 GLY B N 1
ATOM 2258 C CA . GLY B 1 118 ? -16.016 12.578 5.43 1 62.75 118 GLY B CA 1
ATOM 2259 C C . GLY B 1 118 ? -15.727 11.383 6.32 1 62.75 118 GLY B C 1
ATOM 2260 O O . GLY B 1 118 ? -14.562 11.062 6.578 1 62.75 118 GLY B O 1
ATOM 2261 N N . PHE B 1 119 ? -16.797 10.938 7.043 1 60.09 119 PHE B N 1
ATOM 2262 C CA . PHE B 1 119 ? -16.766 9.852 8.023 1 60.09 119 PHE B CA 1
ATOM 2263 C C . PHE B 1 119 ? -17.547 8.648 7.527 1 60.09 119 PHE B C 1
ATOM 2265 O O . PHE B 1 119 ? -18.578 8.797 6.863 1 60.09 119 PHE B O 1
ATOM 2272 N N . SER B 1 120 ? -16.922 7.52 7.332 1 62.16 120 SER B N 1
ATOM 2273 C CA . SER B 1 120 ? -17.703 6.305 7.16 1 62.16 120 SER B CA 1
ATOM 2274 C C . SER B 1 120 ? -17.625 5.406 8.391 1 62.16 120 SER B C 1
ATOM 2276 O O . SER B 1 120 ? -16.625 5.445 9.125 1 62.16 120 SER B O 1
ATOM 2278 N N . ARG B 1 121 ? -18.828 4.793 8.859 1 56.16 121 ARG B N 1
ATOM 2279 C CA . ARG B 1 121 ? -18.891 3.902 10.016 1 56.16 121 ARG B CA 1
ATOM 2280 C C . ARG B 1 121 ? -18.844 2.441 9.578 1 56.16 121 ARG B C 1
ATOM 2282 O O . ARG B 1 121 ? -18.625 1.55 10.406 1 56.16 121 ARG B O 1
ATOM 2289 N N . THR B 1 122 ? -18.344 1.927 8.633 1 49.09 122 THR B N 1
ATOM 2290 C CA . THR B 1 122 ? -18.453 0.502 8.336 1 49.09 122 THR B CA 1
ATOM 2291 C C . THR B 1 122 ? -17.094 -0.182 8.461 1 49.09 122 THR B C 1
ATOM 2293 O O . THR B 1 122 ? -16.141 0.167 7.754 1 49.09 122 THR B O 1
ATOM 2296 N N . GLY B 1 123 ? -16.516 -0.306 9.609 1 46.22 123 GLY B N 1
ATOM 2297 C CA . GLY B 1 123 ? -15.219 -0.976 9.555 1 46.22 123 GLY B CA 1
ATOM 2298 C C . GLY B 1 123 ? -15.336 -2.488 9.57 1 46.22 123 GLY B C 1
ATOM 2299 O O . GLY B 1 123 ? -16.422 -3.033 9.789 1 46.22 123 GLY B O 1
ATOM 2300 N N . ALA B 1 124 ? -14.375 -3.301 9 1 43.47 124 ALA B N 1
ATOM 2301 C CA . ALA B 1 124 ? -14.352 -4.758 8.945 1 43.47 124 ALA B CA 1
ATOM 2302 C C . ALA B 1 124 ? -14.789 -5.367 10.273 1 43.47 124 ALA B C 1
ATOM 2304 O O . ALA B 1 124 ? -15.438 -6.418 10.305 1 43.47 124 ALA B O 1
ATOM 2305 N N . LYS B 1 125 ? -14.273 -4.969 11.391 1 44.72 125 LYS B N 1
ATOM 2306 C CA . LYS B 1 125 ? -14.531 -5.641 12.664 1 44.72 125 LYS B CA 1
ATOM 2307 C C . LYS B 1 125 ? -15.562 -4.883 13.484 1 44.72 125 LYS B C 1
ATOM 2309 O O . LYS B 1 125 ? -15.633 -5.043 14.703 1 44.72 125 LYS B O 1
ATOM 2314 N N . GLY B 1 126 ? -16.375 -3.967 12.883 1 49.22 126 GLY B N 1
ATOM 2315 C CA . GLY B 1 126 ? -17.359 -3.186 13.617 1 49.22 126 GLY B CA 1
ATOM 2316 C C . GLY B 1 126 ? -17.406 -1.732 13.188 1 49.22 126 GLY B C 1
ATOM 2317 O O . GLY B 1 126 ? -16.672 -1.321 12.289 1 49.22 126 GLY B O 1
ATOM 2318 N N . PRO B 1 127 ? -18.406 -0.972 13.781 1 52.72 127 PRO B N 1
ATOM 2319 C CA . PRO B 1 127 ? -18.531 0.422 13.352 1 52.72 127 PRO B CA 1
ATOM 2320 C C . PRO B 1 127 ? -17.219 1.183 13.391 1 52.72 127 PRO B C 1
ATOM 2322 O O . PRO B 1 127 ? -16.547 1.221 14.43 1 52.72 127 PRO B O 1
ATOM 2325 N N . ILE B 1 128 ? -16.391 1.249 12.414 1 60.22 128 ILE B N 1
ATOM 2326 C CA . ILE B 1 128 ? -15.133 1.986 12.297 1 60.22 128 ILE B CA 1
ATOM 2327 C C . ILE B 1 128 ? -15.406 3.385 11.75 1 60.22 128 ILE B C 1
ATOM 2329 O O . ILE B 1 128 ? -16.141 3.543 10.773 1 60.22 128 ILE B O 1
ATOM 2333 N N . MET B 1 129 ? -15.281 4.375 12.672 1 74.31 129 MET B N 1
ATOM 2334 C CA . MET B 1 129 ? -15.273 5.742 12.156 1 74.31 129 MET B CA 1
ATOM 2335 C C . MET B 1 129 ? -13.984 6.027 11.398 1 74.31 129 MET B C 1
ATOM 2337 O O . MET B 1 129 ? -12.906 5.605 11.812 1 74.31 129 MET B O 1
ATOM 2341 N N . SER B 1 130 ? -14.203 6.496 10.18 1 83 130 SER B N 1
ATOM 2342 C CA . SER B 1 130 ? -13.016 6.84 9.398 1 83 130 SER B CA 1
ATOM 2343 C C . SER B 1 130 ? -13.102 8.258 8.852 1 83 130 SER B C 1
ATOM 2345 O O . SER B 1 130 ? -14.195 8.805 8.695 1 83 130 SER B O 1
ATOM 2347 N N . ILE B 1 131 ? -12.008 8.828 8.742 1 83.94 131 ILE B N 1
ATOM 2348 C CA . ILE B 1 131 ? -11.898 10.062 7.98 1 83.94 131 ILE B CA 1
ATOM 2349 C C . ILE B 1 131 ? -11.039 9.836 6.742 1 83.94 131 ILE B C 1
ATOM 2351 O O . ILE B 1 131 ? -10.195 8.938 6.723 1 83.94 131 ILE B O 1
ATOM 2355 N N . TYR B 1 132 ? -11.328 10.609 5.723 1 87.69 132 TYR B N 1
ATOM 2356 C CA . TYR B 1 132 ? -10.586 10.5 4.473 1 87.69 132 TYR B CA 1
ATOM 2357 C C . TYR B 1 132 ? -9.758 11.758 4.215 1 87.69 132 TYR B C 1
ATOM 2359 O O . TYR B 1 132 ? -10.273 12.875 4.309 1 87.69 132 TYR B O 1
ATOM 2367 N N . LEU B 1 133 ? -8.516 11.523 3.92 1 87.44 133 LEU B N 1
ATOM 2368 C CA . LEU B 1 133 ? -7.586 12.602 3.611 1 87.44 133 LEU B CA 1
ATOM 2369 C C . LEU B 1 133 ? -6.934 12.383 2.25 1 87.44 133 LEU B C 1
ATOM 2371 O O . LEU B 1 133 ? -6.727 11.234 1.833 1 87.44 133 LEU B O 1
ATOM 2375 N N . ARG B 1 134 ? -6.629 13.469 1.653 1 89 134 ARG B N 1
ATOM 2376 C CA . ARG B 1 134 ? -5.785 13.422 0.463 1 89 134 ARG B CA 1
ATOM 2377 C C . ARG B 1 134 ? -4.402 14 0.748 1 89 134 ARG B C 1
ATOM 2379 O O . ARG B 1 134 ? -4.281 15.07 1.339 1 89 134 ARG B O 1
ATOM 2386 N N . ASP B 1 135 ? -3.412 13.242 0.386 1 88.44 135 ASP B N 1
ATOM 2387 C CA . ASP B 1 135 ? -2.066 13.766 0.591 1 88.44 135 ASP B CA 1
ATOM 2388 C C . ASP B 1 135 ? -1.685 14.742 -0.521 1 88.44 135 ASP B C 1
ATOM 2390 O O . ASP B 1 135 ? -2.449 14.945 -1.466 1 88.44 135 ASP B O 1
ATOM 2394 N N . PRO B 1 136 ? -0.527 15.406 -0.512 1 88.06 136 PRO B N 1
ATOM 2395 C CA . PRO B 1 136 ? -0.162 16.453 -1.459 1 88.06 136 PRO B CA 1
ATOM 2396 C C . PRO B 1 136 ? -0.161 15.977 -2.908 1 88.06 136 PRO B C 1
ATOM 2398 O O . PRO B 1 136 ? -0.331 16.781 -3.83 1 88.06 136 PRO B O 1
ATOM 2401 N N . ASP B 1 137 ? 0.009 14.68 -3.156 1 89.56 137 ASP B N 1
ATOM 2402 C CA . ASP B 1 137 ? 0.076 14.156 -4.52 1 89.56 137 ASP B CA 1
ATOM 2403 C C . ASP B 1 137 ? -1.278 13.609 -4.965 1 89.56 137 ASP B C 1
ATOM 2405 O O . ASP B 1 137 ? -1.447 13.227 -6.125 1 89.56 137 ASP B O 1
ATOM 2409 N N . GLY B 1 138 ? -2.168 13.492 -4.02 1 89.88 138 GLY B N 1
ATOM 2410 C CA . GLY B 1 138 ? -3.504 13.062 -4.402 1 89.88 138 GLY B CA 1
ATOM 2411 C C . GLY B 1 138 ? -3.793 11.625 -4.035 1 89.88 138 GLY B C 1
ATOM 2412 O O . GLY B 1 138 ? -4.852 11.086 -4.379 1 89.88 138 GLY B O 1
ATOM 2413 N N . ASN B 1 139 ? -2.898 10.922 -3.359 1 92.44 139 ASN B N 1
ATOM 2414 C CA . ASN B 1 139 ? -3.25 9.633 -2.77 1 92.44 139 ASN B CA 1
ATOM 2415 C C . ASN B 1 139 ? -4.379 9.773 -1.752 1 92.44 139 ASN B C 1
ATOM 2417 O O . ASN B 1 139 ? -4.477 10.789 -1.064 1 92.44 139 ASN B O 1
ATOM 2421 N N . LEU B 1 140 ? -5.207 8.734 -1.684 1 91.75 140 LEU B N 1
ATOM 2422 C CA . LEU B 1 140 ? -6.266 8.727 -0.682 1 91.75 140 LEU B CA 1
ATOM 2423 C C . LEU B 1 140 ? -5.855 7.906 0.537 1 91.75 140 LEU B C 1
ATOM 2425 O O . LEU B 1 140 ? -5.379 6.773 0.398 1 91.75 140 LEU B O 1
ATOM 2429 N N . THR B 1 141 ? -5.977 8.523 1.68 1 92.25 141 THR B N 1
ATOM 2430 C CA . THR B 1 141 ? -5.711 7.836 2.941 1 92.25 141 THR B CA 1
ATOM 2431 C C . THR B 1 141 ? -6.949 7.859 3.838 1 92.25 141 THR B C 1
ATOM 2433 O O . THR B 1 141 ? -7.406 8.93 4.246 1 92.25 141 THR B O 1
ATOM 2436 N N . GLU B 1 142 ? -7.512 6.711 4.031 1 89.56 142 GLU B N 1
ATOM 2437 C CA . GLU B 1 142 ? -8.523 6.527 5.066 1 89.56 142 GLU B CA 1
ATOM 2438 C C . GLU B 1 142 ? -7.883 6.301 6.43 1 89.56 142 GLU B C 1
ATOM 2440 O O . GLU B 1 142 ? -6.961 5.492 6.562 1 89.56 142 GLU B O 1
ATOM 2445 N N . VAL B 1 143 ? -8.242 7.062 7.395 1 89.5 143 VAL B N 1
ATOM 2446 C CA . VAL B 1 143 ? -7.785 6.859 8.766 1 89.5 143 VAL B CA 1
ATOM 2447 C C . VAL B 1 143 ? -8.938 6.355 9.625 1 89.5 143 VAL B C 1
ATOM 2449 O O . VAL B 1 143 ? -9.953 7.035 9.773 1 89.5 143 VAL B O 1
ATOM 2452 N N . SER B 1 144 ? -8.695 5.16 10.156 1 87.25 144 SER B N 1
ATOM 2453 C CA . SER B 1 144 ? -9.742 4.508 10.938 1 87.25 144 SER B CA 1
ATOM 2454 C C . SER B 1 144 ? -9.297 4.289 12.375 1 87.25 144 SER B C 1
ATOM 2456 O O . SER B 1 144 ? -8.109 4.109 12.648 1 87.25 144 SER B O 1
ATOM 2458 N N . GLN B 1 145 ? -10.297 4.473 13.25 1 82 145 GLN B N 1
ATOM 2459 C CA . GLN B 1 145 ? -10.094 4.16 14.656 1 82 145 GLN B CA 1
ATOM 2460 C C . GLN B 1 145 ? -10.812 2.871 15.047 1 82 145 GLN B C 1
ATOM 2462 O O . GLN B 1 145 ? -12 2.701 14.742 1 82 145 GLN B O 1
ATOM 2467 N N . LEU B 1 146 ? -10.016 1.924 15.602 1 69.44 146 LEU B N 1
ATOM 2468 C CA . LEU B 1 146 ? -10.648 0.689 16.047 1 69.44 146 LEU B CA 1
ATOM 2469 C C . LEU B 1 146 ? -11.391 0.903 17.359 1 69.44 146 LEU B C 1
ATOM 2471 O O . LEU B 1 146 ? -10.875 1.576 18.266 1 69.44 146 LEU B O 1
ATOM 2475 N N . TYR B 1 147 ? -12.656 0.875 17.422 1 57.56 147 TYR B N 1
ATOM 2476 C CA . TYR B 1 147 ? -13.469 1.079 18.625 1 57.56 147 TYR B CA 1
ATOM 2477 C C . TYR B 1 147 ? -12.891 0.317 19.812 1 57.56 147 TYR B C 1
ATOM 2479 O O . TYR B 1 147 ? -12.977 0.779 20.953 1 57.56 147 TYR B O 1
ATOM 2487 N N . LEU B 1 148 ? -12.469 -0.888 19.625 1 50.88 148 LEU B N 1
ATOM 2488 C CA . LEU B 1 148 ? -12.117 -1.513 20.891 1 50.88 148 LEU B CA 1
ATOM 2489 C C . LEU B 1 148 ? -11.086 -0.676 21.641 1 50.88 148 LEU B C 1
ATOM 2491 O O . LEU B 1 148 ? -11.07 -0.668 22.875 1 50.88 148 LEU B O 1
ATOM 2495 N N . LEU B 1 149 ? -10.219 -0.174 20.922 1 46.59 149 LEU B N 1
ATOM 2496 C CA . LEU B 1 149 ? -9.195 0.54 21.672 1 46.59 149 LEU B CA 1
ATOM 2497 C C . LEU B 1 149 ? -9.797 1.727 22.422 1 46.59 149 LEU B C 1
ATOM 2499 O O . LEU B 1 149 ? -9.273 2.141 23.469 1 46.59 149 LEU B O 1
ATOM 2503 N N . MET B 1 150 ? -10.789 2.312 21.859 1 45.44 150 MET B N 1
ATOM 2504 C CA . MET B 1 150 ? -11.383 3.432 22.594 1 45.44 150 MET B CA 1
ATOM 2505 C C . MET B 1 150 ? -12.008 2.959 23.891 1 45.44 150 MET B C 1
ATOM 2507 O O . MET B 1 150 ? -11.961 3.666 24.906 1 45.44 150 MET B O 1
ATOM 2511 N N . MET B 1 151 ? -12.672 1.863 23.828 1 41.78 151 MET B N 1
ATOM 2512 C CA . MET B 1 151 ? -13.242 1.446 25.094 1 41.78 151 MET B CA 1
ATOM 2513 C C . MET B 1 151 ? -12.148 1.13 26.109 1 41.78 151 MET B C 1
ATOM 2515 O O . MET B 1 151 ? -12.336 1.318 27.312 1 41.78 151 MET B O 1
ATOM 2519 N N . GLU B 1 152 ? -11.125 0.588 25.625 1 41.91 152 GLU B N 1
ATOM 2520 C CA . GLU B 1 152 ? -10.094 0.313 26.609 1 41.91 152 GLU B CA 1
ATOM 2521 C C . GLU B 1 152 ? -9.445 1.604 27.109 1 41.91 152 GLU B C 1
ATOM 2523 O O . GLU B 1 152 ? -9.078 1.716 28.281 1 41.91 152 GLU B O 1
ATOM 2528 N N . VAL B 1 153 ? -9.289 2.506 26.297 1 41.31 153 VAL B N 1
ATOM 2529 C CA . VAL B 1 153 ? -8.711 3.766 26.75 1 41.31 153 VAL B CA 1
ATOM 2530 C C . VAL B 1 153 ? -9.734 4.516 27.609 1 41.31 153 VAL B C 1
ATOM 2532 O O . VAL B 1 153 ? -9.375 5.152 28.594 1 41.31 153 VAL B O 1
ATOM 2535 N N . ARG B 1 154 ? -10.992 4.578 27.234 1 39.5 154 ARG B N 1
ATOM 2536 C CA . ARG B 1 154 ? -11.977 5.16 28.141 1 39.5 154 ARG B CA 1
ATOM 2537 C C . ARG B 1 154 ? -12.07 4.363 29.422 1 39.5 154 ARG B C 1
ATOM 2539 O O . ARG B 1 154 ? -12.266 4.934 30.5 1 39.5 154 ARG B O 1
ATOM 2546 N N . PHE B 1 155 ? -11.977 3.045 29.234 1 36.5 155 PHE B N 1
ATOM 2547 C CA . PHE B 1 155 ? -12.023 2.34 30.5 1 36.5 155 PHE B CA 1
ATOM 2548 C C . PHE B 1 155 ? -10.805 2.678 31.359 1 36.5 155 PHE B C 1
ATOM 2550 O O . PHE B 1 155 ? -10.914 2.801 32.594 1 36.5 155 PHE B O 1
ATOM 2557 N N . ILE B 1 156 ? -9.766 2.945 30.688 1 39.69 156 ILE B N 1
ATOM 2558 C CA . ILE B 1 156 ? -8.633 3.299 31.531 1 39.69 156 ILE B CA 1
ATOM 2559 C C . ILE B 1 156 ? -8.828 4.703 32.094 1 39.69 156 ILE B C 1
ATOM 2561 O O . ILE B 1 156 ? -8.586 4.938 33.281 1 39.69 156 ILE B O 1
ATOM 2565 N N . THR B 1 157 ? -9.273 5.582 31.203 1 37.47 157 THR B N 1
ATOM 2566 C CA . THR B 1 157 ? -9.477 6.914 31.766 1 37.47 157 THR B CA 1
ATOM 2567 C C . THR B 1 157 ? -10.688 6.938 32.688 1 37.47 157 THR B C 1
ATOM 2569 O O . THR B 1 157 ? -10.727 7.699 33.656 1 37.47 157 THR B O 1
ATOM 2572 N N . SER B 1 158 ? -11.719 6.227 32.25 1 37.44 158 SER B N 1
ATOM 2573 C CA . SER B 1 158 ? -12.82 6.207 33.219 1 37.44 158 SER B CA 1
ATOM 2574 C C . SER B 1 158 ? -12.406 5.508 34.5 1 37.44 158 SER B C 1
ATOM 2576 O O . SER B 1 158 ? -12.906 5.844 35.594 1 37.44 158 SER B O 1
ATOM 2578 N N . VAL B 1 159 ? -11.57 4.527 34.375 1 39.09 159 VAL B N 1
ATOM 2579 C CA . VAL B 1 159 ? -11.141 3.926 35.625 1 39.09 159 VAL B CA 1
ATOM 2580 C C . VAL B 1 159 ? -10.203 4.883 36.375 1 39.09 159 VAL B C 1
ATOM 2582 O O . VAL B 1 159 ? -10.18 4.902 37.594 1 39.09 159 VAL B O 1
ATOM 2585 N N . VAL B 1 160 ? -9.484 5.699 35.594 1 37.06 160 VAL B N 1
ATOM 2586 C CA . VAL B 1 160 ? -8.625 6.613 36.344 1 37.06 160 VAL B CA 1
ATOM 2587 C C . VAL B 1 160 ? -9.461 7.742 36.938 1 37.06 160 VAL B C 1
ATOM 2589 O O . VAL B 1 160 ? -9.172 8.219 38.031 1 37.06 160 VAL B O 1
ATOM 2592 N N . SER B 1 161 ? -10.461 8.07 36.156 1 34.91 161 SER B N 1
ATOM 2593 C CA . SER B 1 161 ? -11.172 9.203 36.75 1 34.91 161 SER B CA 1
ATOM 2594 C C . SER B 1 161 ? -12 8.758 37.938 1 34.91 161 SER B C 1
ATOM 2596 O O . SER B 1 161 ? -12.391 9.586 38.781 1 34.91 161 SER B O 1
ATOM 2598 N N . HIS B 1 162 ? -12.398 7.516 37.875 1 34.97 162 HIS B N 1
ATOM 2599 C CA . HIS B 1 162 ? -13.234 7.27 39.062 1 34.97 162 HIS B CA 1
ATOM 2600 C C . HIS B 1 162 ? -12.391 7.039 40.281 1 34.97 162 HIS B C 1
ATOM 2602 O O . HIS B 1 162 ? -12.922 6.922 41.406 1 34.97 162 HIS B O 1
ATOM 2608 N N . SER B 1 163 ? -11.102 6.738 40 1 30.33 163 SER B N 1
ATOM 2609 C CA . SER B 1 163 ? -10.438 6.523 41.281 1 30.33 163 SER B CA 1
ATOM 2610 C C . SER B 1 163 ? -9.938 7.84 41.875 1 30.33 163 SER B C 1
ATOM 2612 O O . SER B 1 163 ? -9.25 7.848 42.906 1 30.33 163 SER B O 1
ATOM 2614 N N . VAL B 1 164 ? -10.266 9.062 41.312 1 25.7 164 VAL 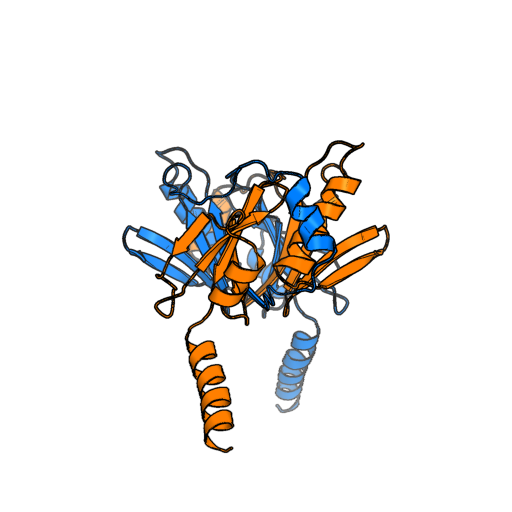B N 1
ATOM 2615 C CA . VAL B 1 164 ? -9.914 10.188 42.156 1 25.7 164 VAL B CA 1
ATOM 2616 C C . VAL B 1 164 ? -11.109 10.555 43.031 1 25.7 164 VAL B C 1
ATOM 2618 O O . VAL B 1 164 ? -12.258 10.508 42.594 1 25.7 164 VAL B O 1
#